Protein AF-A0A5N6VD67-F1 (afdb_monomer)

InterPro domains:
  IPR004331 SPX domain [PF03105] (7-249)
  IPR004331 SPX domain [PS51382] (1-248)

Nearest PDB structures (foldseek):
  8yet-assembly1_A  TM=7.202E-01  e=5.353E-06  Homo sapiens
  8x5f-assembly1_A  TM=6.957E-01  e=1.900E-05  Homo sapiens
  8yfu-assembly1_A  TM=7.061E-01  e=2.008E-05  Homo sapiens
  8tyu-assembly1_B  TM=8.424E-01  e=4.686E-03  Homo sapiens
  8tyv-assembly2_A  TM=9.021E-01  e=4.015E-02  Homo sapiens

pLDDT: mean 70.69, std 21.3, range [30.42, 96.0]

Radius of gyration: 39.47 Å; Cα contacts (8 Å, |Δi|>4): 109; chains: 1; bounding box: 95×88×113 Å

Solvent-accessible surface area (backbone atoms only — not comparable to full-atom values): 22150 Å² total; per-residue (Å²): 132,90,80,88,87,87,87,87,90,78,92,85,81,85,88,83,82,90,80,80,91,77,89,75,83,80,84,72,87,74,84,80,55,75,67,59,58,55,54,50,49,51,52,48,66,71,68,72,80,86,82,88,79,96,79,80,90,80,56,70,64,56,57,50,51,52,54,50,49,54,50,51,52,52,49,51,53,53,48,52,52,51,39,55,53,44,51,54,51,50,51,53,50,54,52,51,49,52,52,51,50,51,54,50,51,52,57,48,51,53,53,51,50,55,52,52,52,56,51,53,55,57,63,68,69,70,78,74,89,74,89,76,88,85,80,89,84,90,83,81,79,99,77,80,97,78,75,94,72,88,75,46,77,65,55,58,56,53,72,69,53,73,79,80,73,84,86,78,84,85,56,74,66,60,58,54,72,66,44,80,81,58,78,71,78,72,71,79,86,69,78,71,70,53,66,72,58,48,52,52,50,53,54,49,52,55,48,52,49,51,52,50,52,52,50,51,53,52,49,44,54,51,53,56,52,48,55,52,51,53,39,54,49,49,29,67,74,70,65,48,80,72,71,50,54,66,45,67,72,46,54,63,67,33,63,68,67,65,61,58,60,66,59,52,52,49,52,52,49,38,50,51,47,2,55,77,74,46,82,54,40,43,74,62,32,45,54,54,59,56,48,65,71,68,67,78,66,91,75,46,70,61,59,56,49,50,52,50,51,50,54,52,50,52,54,52,50,52,50,51,51,52,52,52,59,54,46,56,72,48,93,54,83,66,56,35,55,55,51,48,54,62,55,51,61,69,67,67,72,81,77,127

Mean predicted aligned error: 20.08 Å

Sequence (352 aa):
MARNGSTRTVPEIPPRSPSANTDKDFKRNTFSGSNSKRASQMLKRVFTYTEAQEKQEDQPSSDFQRRQDEFFAFLDNELAKIESFYQMKEEEATERLKVLKQQLHIMRDQRIQEVLSNKKGRTQNGHVNKQTGFGGLNGSRLKEAFVGHRIGKNSKALAELATPAANQGQDADIVNRRRDFTRRPDDAANHEVPYRSAKRKLKHALQEFYRGVELLKAYAYLNRTAFRKINKKYDKAVNSRPPLRYMSDKVNKAWFVQSEVTENLMAATEDLYARYFERGNRKIAISKLRKTLKKSGDYSPNTFRAGLLLMAGILFGIQALIYASQHFHHPDPMIPINTSYLLQVSSNDSAI

Organism: Aspergillus tamarii (NCBI:txid41984)

Secondary structure (DSSP, 8-state):
-------------PPPPP---------------THHHHHHHHHHHHH---SS----SSSHHHHHHHHHHHHHHHHHHHHHHHHHHHHHHHHHHHHHHHHHHHHHHHHHHHHHHHHHHHHHHHHHT---------------------------HHHHHHHTS----S-----HHHHHHT-TTS-----TT-----HHHHHHHHHHHHHHHHHHHHHHHHHHHHHHHHHHHHHHHHHHHH--SSTTHHIIIIITTSHHHH--HHHHHHHHHHHHHHHHHSTT-HHHHHHHHHHTTT------HHHHHHHHHHHHHHHHHHHHHHHHHHHTT-S-TTHHHHHHHHHHHHHSSS--

Foldseek 3Di:
DDDDDDDDDDDDDDDDDDDDDDDDDPPDDDPDDPVVVVVVVVVVVVPPDDDDDDDDDDPPVVVVVVVVVVVVVVVVVVLVVLQVVLVVLLVVLVVLLVVLVVLLVVLVVVVVVVVVVVVVVVVVPPDDDDDDDDDDDDDDDDPDPDDDDPPPPVNVVVVVDDDDDPDDDDDVVVVVVVPPVPPPPDPVVPPPDPSVNSVVVSLVSLLVSLVSLVVSVVSLVVVLVVLLVVQQVVCVVVVDPPGPPCCVPPVCPRCSNPDCSSVVSNVVSLQSQCVRPVVNPSVVSVVVSVVVVVPPDPPPVVVVVVVVVVVVVVVVVVVVVVVLVVQCPDPDPPRVVVSVVVVVVVVVVPPD

Structure (mmCIF, N/CA/C/O backbone):
data_AF-A0A5N6VD67-F1
#
_entry.id   AF-A0A5N6VD67-F1
#
loop_
_atom_site.group_PDB
_atom_site.id
_atom_site.type_symbol
_atom_site.label_atom_id
_atom_site.label_alt_id
_atom_site.label_comp_id
_atom_site.label_asym_id
_atom_site.label_entity_id
_atom_site.label_seq_id
_atom_site.pdbx_PDB_ins_code
_atom_site.Cartn_x
_atom_site.Cartn_y
_atom_site.Cartn_z
_atom_site.occupancy
_atom_site.B_iso_or_equiv
_atom_site.auth_seq_id
_atom_site.auth_comp_id
_atom_site.auth_asym_id
_atom_site.auth_atom_id
_atom_site.pdbx_PDB_model_num
ATOM 1 N N . MET A 1 1 ? 58.870 -28.168 56.889 1.00 36.62 1 MET A N 1
ATOM 2 C CA . MET A 1 1 ? 59.687 -28.515 55.705 1.00 36.62 1 MET A CA 1
ATOM 3 C C . MET A 1 1 ? 58.801 -28.466 54.467 1.00 36.62 1 MET A C 1
ATOM 5 O O . MET A 1 1 ? 57.689 -28.958 54.552 1.00 36.62 1 MET A O 1
ATOM 9 N N . ALA A 1 2 ? 59.294 -27.774 53.428 1.00 37.31 2 ALA A N 1
ATOM 10 C CA . ALA A 1 2 ? 59.099 -27.912 51.968 1.00 37.31 2 ALA A CA 1
ATOM 11 C C . ALA A 1 2 ? 57.921 -28.746 51.407 1.00 37.31 2 ALA A C 1
ATOM 13 O O . ALA A 1 2 ? 57.608 -29.794 51.941 1.00 37.31 2 ALA A O 1
ATOM 14 N N . ARG A 1 3 ? 57.363 -28.508 50.213 1.00 37.09 3 ARG A N 1
ATOM 15 C CA . ARG A 1 3 ? 57.263 -27.420 49.210 1.00 37.09 3 ARG A CA 1
ATOM 16 C C . ARG A 1 3 ? 56.572 -28.086 47.989 1.00 37.09 3 ARG A C 1
ATOM 18 O O . ARG A 1 3 ? 56.752 -29.283 47.795 1.00 37.09 3 ARG A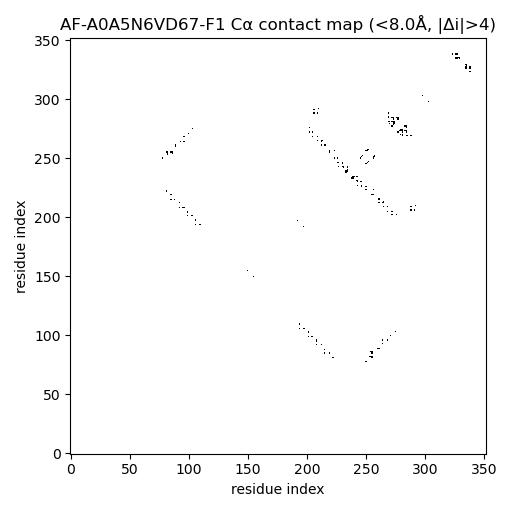 O 1
ATOM 25 N N . ASN A 1 4 ? 55.943 -27.273 47.131 1.00 41.06 4 ASN A N 1
ATOM 26 C CA . ASN A 1 4 ? 55.493 -27.544 45.744 1.00 41.06 4 ASN A CA 1
ATOM 27 C C . ASN A 1 4 ? 54.182 -28.352 45.599 1.00 41.06 4 ASN A C 1
ATOM 29 O O . ASN A 1 4 ? 54.040 -29.408 46.188 1.00 41.06 4 ASN A O 1
ATOM 33 N N . GLY A 1 5 ? 53.168 -27.969 44.819 1.00 36.75 5 GLY A N 1
ATOM 34 C CA . GLY A 1 5 ? 53.011 -26.919 43.811 1.00 36.75 5 GLY A CA 1
ATOM 35 C C . GLY A 1 5 ? 52.344 -27.524 42.569 1.00 36.75 5 GLY A C 1
ATOM 36 O O . GLY A 1 5 ? 52.950 -28.386 41.951 1.00 36.75 5 GLY A O 1
ATOM 37 N N . SER A 1 6 ? 51.133 -27.093 42.191 1.00 39.47 6 SER A N 1
ATOM 38 C CA . SER A 1 6 ? 50.749 -26.961 40.775 1.00 39.47 6 SER A CA 1
ATOM 39 C C . SER A 1 6 ? 49.440 -26.191 40.601 1.00 39.47 6 SER A C 1
ATOM 41 O O . SER A 1 6 ? 48.437 -26.426 41.269 1.00 39.47 6 SER A O 1
ATOM 43 N N . THR A 1 7 ? 49.509 -25.243 39.684 1.00 38.47 7 THR A N 1
ATOM 44 C CA . THR A 1 7 ? 48.550 -24.219 39.286 1.00 38.47 7 THR A CA 1
ATOM 45 C C . THR A 1 7 ? 47.572 -24.715 38.219 1.00 38.47 7 THR A C 1
ATOM 47 O O . THR A 1 7 ? 48.007 -25.304 37.231 1.00 38.47 7 THR A O 1
ATOM 50 N N . ARG A 1 8 ? 46.290 -24.332 38.301 1.00 35.78 8 ARG A N 1
ATOM 51 C CA . ARG A 1 8 ? 45.492 -24.046 37.096 1.00 35.78 8 ARG A CA 1
ATOM 52 C C . ARG A 1 8 ? 44.499 -22.913 37.346 1.00 35.78 8 ARG A C 1
ATOM 54 O O . ARG A 1 8 ? 43.659 -22.968 38.234 1.00 35.78 8 ARG A O 1
ATOM 61 N N . THR A 1 9 ? 44.679 -21.882 36.540 1.00 41.56 9 THR A N 1
ATOM 62 C CA . THR A 1 9 ? 44.029 -20.579 36.504 1.00 41.56 9 THR A CA 1
ATOM 63 C C . THR A 1 9 ? 42.670 -20.641 35.796 1.00 41.56 9 THR A C 1
ATOM 65 O O . THR A 1 9 ? 42.531 -21.276 34.750 1.00 41.56 9 THR A O 1
ATOM 68 N N . VAL A 1 10 ? 41.674 -19.947 36.351 1.00 53.53 10 VAL A N 1
ATOM 69 C CA . VAL A 1 10 ? 40.384 -19.620 35.718 1.00 53.53 10 VAL A CA 1
ATOM 70 C C . VAL A 1 10 ? 40.320 -18.089 35.627 1.00 53.53 10 VAL A C 1
ATOM 72 O O . VAL A 1 10 ? 40.638 -17.443 36.624 1.00 53.53 10 VAL A O 1
ATOM 75 N N . PRO A 1 11 ? 39.977 -17.475 34.478 1.00 44.97 11 PRO A N 1
ATOM 76 C CA . PRO A 1 11 ? 39.922 -16.021 34.375 1.00 44.97 11 PRO A CA 1
ATOM 77 C C . PRO A 1 11 ? 38.606 -15.461 34.935 1.00 44.97 11 PRO A C 1
ATOM 79 O O . PRO A 1 11 ? 37.513 -15.834 34.512 1.00 44.97 11 PRO A O 1
ATOM 82 N N . GLU A 1 12 ? 38.757 -14.534 35.875 1.00 34.31 12 GLU A N 1
ATOM 83 C CA . GLU A 1 12 ? 37.729 -13.730 36.532 1.00 34.31 12 GLU A CA 1
ATOM 84 C C . GLU A 1 12 ? 37.493 -12.436 35.725 1.00 34.31 12 GLU A C 1
ATOM 86 O O . GLU A 1 12 ? 38.440 -11.737 35.362 1.00 34.31 12 GLU A O 1
ATOM 91 N N . ILE A 1 13 ? 36.234 -12.126 35.396 1.00 51.16 13 ILE A N 1
ATOM 92 C CA . ILE A 1 13 ? 35.824 -10.891 34.702 1.00 51.16 13 ILE A CA 1
ATOM 93 C C . ILE A 1 13 ? 35.126 -9.986 35.735 1.00 51.16 13 ILE A C 1
ATOM 95 O O . ILE A 1 13 ? 34.202 -10.459 36.399 1.00 51.16 13 ILE A O 1
ATOM 99 N N . PRO A 1 14 ? 35.521 -8.705 35.885 1.00 54.47 14 PRO A N 1
ATOM 100 C CA . PRO A 1 14 ? 35.042 -7.848 36.970 1.00 54.47 14 PRO A CA 1
ATOM 101 C C . PRO A 1 14 ? 33.647 -7.237 36.715 1.00 54.47 14 PRO A C 1
ATOM 103 O O . PRO A 1 14 ? 33.256 -7.032 35.560 1.00 54.47 14 PRO A O 1
ATOM 106 N N . PRO A 1 15 ? 32.905 -6.873 37.783 1.00 40.66 15 PRO A N 1
ATOM 107 C CA . PRO A 1 15 ? 31.583 -6.265 37.689 1.00 40.66 15 PRO A CA 1
ATOM 108 C C . PRO A 1 15 ? 31.673 -4.752 37.434 1.00 40.66 15 PRO A C 1
ATOM 110 O O . PRO A 1 15 ? 32.452 -4.037 38.062 1.00 40.66 15 PRO A O 1
ATOM 113 N N . ARG A 1 16 ? 30.836 -4.244 36.522 1.00 35.91 16 ARG A N 1
ATOM 114 C CA . ARG A 1 16 ? 30.733 -2.815 36.191 1.00 35.91 16 ARG A CA 1
ATOM 115 C C . ARG A 1 16 ? 29.480 -2.218 36.839 1.00 35.91 16 ARG A C 1
ATOM 117 O O . ARG A 1 16 ? 28.368 -2.655 36.556 1.00 35.91 16 ARG A O 1
ATOM 124 N N . SER A 1 17 ? 29.682 -1.231 37.707 1.00 41.56 17 SER A N 1
ATOM 125 C CA . SER A 1 17 ? 28.668 -0.413 38.385 1.00 41.56 17 SER A CA 1
ATOM 126 C C . SER A 1 17 ? 28.136 0.728 37.476 1.00 41.56 17 SER A C 1
ATOM 128 O O . SER A 1 17 ? 28.671 0.939 36.381 1.00 41.56 17 SER A O 1
ATOM 130 N N . PRO A 1 18 ? 27.025 1.401 37.853 1.00 42.62 18 PRO A N 1
ATOM 131 C CA . PRO A 1 18 ? 26.013 1.912 36.925 1.00 42.62 18 PRO A CA 1
ATOM 132 C C . PRO A 1 18 ? 26.259 3.359 36.483 1.00 42.62 18 PRO A C 1
ATOM 134 O O . PRO A 1 18 ? 26.823 4.158 37.225 1.00 42.62 18 PRO A O 1
ATOM 137 N N . SER A 1 19 ? 25.773 3.726 35.292 1.00 30.42 19 SER A N 1
ATOM 138 C CA . SER A 1 19 ? 25.775 5.120 34.837 1.00 30.42 19 SER A CA 1
ATOM 139 C C . SER A 1 19 ? 24.499 5.495 34.077 1.00 30.42 19 SER A C 1
ATOM 141 O O . SER A 1 19 ? 24.200 4.945 33.020 1.00 30.42 19 SER A O 1
ATOM 143 N N . ALA A 1 20 ? 23.785 6.435 34.699 1.00 32.12 20 ALA A N 1
ATOM 144 C CA . ALA A 1 20 ? 23.057 7.578 34.149 1.00 32.12 20 ALA A CA 1
ATOM 145 C C . ALA A 1 20 ? 22.079 7.384 32.972 1.00 32.12 20 ALA A C 1
ATOM 147 O O . ALA A 1 20 ? 22.446 7.283 31.801 1.00 32.12 20 ALA A O 1
ATOM 148 N N . ASN A 1 21 ? 20.797 7.527 33.323 1.00 35.31 21 ASN A N 1
ATOM 149 C CA . ASN A 1 21 ? 19.695 7.927 32.453 1.00 35.31 21 ASN A CA 1
ATOM 150 C C . ASN A 1 21 ? 20.044 9.153 31.595 1.00 35.31 21 ASN A C 1
ATOM 152 O O . ASN A 1 21 ? 20.383 10.206 32.130 1.00 35.31 21 ASN A O 1
ATOM 156 N N . THR A 1 22 ? 19.820 9.050 30.284 1.00 35.19 22 THR A N 1
ATOM 157 C CA . THR A 1 22 ? 19.452 10.196 29.441 1.00 35.19 22 THR A CA 1
ATOM 158 C C . THR A 1 22 ? 18.383 9.749 28.443 1.00 35.19 22 THR A C 1
ATOM 160 O O . THR A 1 22 ? 18.674 9.205 27.378 1.00 35.19 22 THR A O 1
ATOM 163 N N . ASP A 1 23 ? 17.119 9.960 28.811 1.00 30.80 23 ASP A N 1
ATOM 164 C CA . ASP A 1 23 ? 15.994 9.925 27.880 1.00 30.80 23 ASP A CA 1
ATOM 165 C C . ASP A 1 23 ? 16.177 11.055 26.857 1.00 30.80 23 ASP A C 1
ATOM 167 O O . ASP A 1 23 ? 16.220 12.234 27.209 1.00 30.80 23 ASP A O 1
ATOM 171 N N . LYS A 1 24 ? 16.316 10.701 25.575 1.00 35.34 24 LYS A N 1
ATOM 172 C CA . LYS A 1 24 ? 16.231 11.654 24.463 1.00 35.34 24 LYS A CA 1
ATOM 173 C C . LYS A 1 24 ? 14.860 11.548 23.811 1.00 35.34 24 LYS A C 1
ATOM 175 O O . LYS A 1 24 ? 14.514 10.538 23.199 1.00 35.34 24 LYS A O 1
ATOM 180 N N . ASP A 1 25 ? 14.121 12.642 23.931 1.00 30.78 25 ASP A N 1
ATOM 181 C CA . ASP A 1 25 ? 12.808 12.898 23.358 1.00 30.78 25 ASP A CA 1
ATOM 182 C C . ASP A 1 25 ? 12.716 12.567 21.860 1.00 30.78 25 ASP A C 1
ATOM 184 O O . ASP A 1 25 ? 13.253 13.265 20.996 1.00 30.78 25 ASP A O 1
ATOM 188 N N . PHE A 1 26 ? 11.923 11.550 21.522 1.00 32.31 26 PHE A N 1
ATOM 189 C CA . PHE A 1 26 ? 11.376 11.396 20.176 1.00 32.31 26 PHE A CA 1
ATOM 190 C C . PHE A 1 26 ? 10.179 12.341 20.008 1.00 32.31 26 PHE A C 1
ATOM 192 O O . PHE A 1 26 ? 9.027 11.958 20.229 1.00 32.31 26 PHE A O 1
ATOM 199 N N . LYS A 1 27 ? 10.428 13.579 19.563 1.00 32.25 27 LYS A N 1
ATOM 200 C CA . LYS A 1 27 ? 9.369 14.462 19.045 1.00 32.25 27 LYS A CA 1
ATOM 201 C C . LYS A 1 27 ? 8.794 13.864 17.758 1.00 32.25 27 LYS A C 1
ATOM 203 O O . LYS A 1 27 ? 9.333 14.024 16.666 1.00 32.25 27 LYS A O 1
ATOM 208 N N . ARG A 1 28 ? 7.686 13.135 17.894 1.00 31.17 28 ARG A N 1
ATOM 209 C CA . ARG A 1 28 ? 6.880 12.630 16.780 1.00 31.17 28 ARG A CA 1
ATOM 210 C C . ARG A 1 28 ? 5.892 13.731 16.378 1.00 31.17 28 ARG A C 1
ATOM 212 O O . ARG A 1 28 ? 4.954 14.005 17.119 1.00 31.17 28 ARG A O 1
ATOM 219 N N . ASN A 1 29 ? 6.117 14.355 15.219 1.00 34.12 29 ASN A N 1
ATOM 220 C CA . ASN A 1 29 ? 5.198 15.326 14.617 1.00 34.12 29 ASN A CA 1
ATOM 221 C C . ASN A 1 29 ? 3.809 14.697 14.434 1.00 34.12 29 ASN A C 1
ATOM 223 O O . ASN A 1 29 ? 3.616 13.803 13.609 1.00 34.12 29 ASN A O 1
ATOM 227 N N . THR A 1 30 ? 2.841 15.167 15.214 1.00 39.56 30 THR A N 1
ATOM 228 C CA . THR A 1 30 ? 1.425 14.844 15.072 1.00 39.56 30 THR A CA 1
ATOM 229 C C . THR A 1 30 ? 0.784 15.853 14.124 1.00 39.56 30 THR A C 1
ATOM 231 O O . THR A 1 30 ? 0.568 17.012 14.468 1.00 39.56 30 THR A O 1
ATOM 234 N N . PHE A 1 31 ? 0.438 15.414 12.913 1.00 38.16 31 PHE A N 1
ATOM 235 C CA . PHE A 1 31 ? -0.538 16.135 12.100 1.00 38.16 31 PHE A CA 1
ATOM 236 C C . PHE A 1 31 ? -1.902 16.016 12.789 1.00 38.16 31 PHE A C 1
ATOM 238 O O . PHE A 1 31 ? -2.544 14.965 12.771 1.00 38.16 31 PHE A O 1
ATOM 245 N N . SER A 1 32 ? -2.317 17.091 13.458 1.00 39.12 32 SER A N 1
ATOM 246 C CA . SER A 1 32 ? -3.657 17.233 14.024 1.00 39.12 32 SER A CA 1
ATOM 247 C C . SER A 1 32 ? -4.658 17.409 12.884 1.00 39.12 32 SER A C 1
ATOM 249 O O . SER A 1 32 ? -4.841 18.500 12.349 1.00 39.12 32 SER A O 1
ATOM 251 N N . GLY A 1 33 ? -5.285 16.304 12.484 1.00 39.22 33 GLY A N 1
ATOM 252 C CA . GLY A 1 33 ? -6.439 16.326 11.597 1.00 39.22 33 GLY A CA 1
ATOM 253 C C . GLY A 1 33 ? -7.635 16.991 12.283 1.00 39.22 33 GLY A C 1
ATOM 254 O O . GLY A 1 33 ? -7.937 16.712 13.448 1.00 39.22 33 GLY A O 1
ATOM 255 N N . SER A 1 34 ? -8.326 17.844 11.526 1.00 48.78 34 SER A N 1
ATOM 256 C CA . SER A 1 34 ? -9.540 18.598 11.882 1.00 48.78 34 SER A CA 1
ATOM 257 C C . SER A 1 34 ? -10.598 17.788 12.667 1.00 48.78 34 SER A C 1
ATOM 259 O O . SER A 1 34 ? -11.254 18.322 13.562 1.00 48.78 34 SER A O 1
ATOM 261 N N . ASN A 1 35 ? -10.689 16.468 12.451 1.00 50.94 35 ASN A N 1
ATOM 262 C CA . ASN A 1 35 ? -11.622 15.586 13.168 1.00 50.94 35 ASN A CA 1
ATOM 263 C C . ASN A 1 35 ? -11.343 15.417 14.671 1.00 50.94 35 ASN A C 1
ATOM 265 O O . ASN A 1 35 ? -12.279 15.170 15.431 1.00 50.94 35 ASN A O 1
ATOM 269 N N . SER A 1 36 ? -10.102 15.594 15.142 1.00 53.47 36 SER A N 1
ATOM 270 C CA . SER A 1 36 ? -9.821 15.497 16.585 1.00 53.47 36 SER A CA 1
ATOM 271 C C . SER A 1 36 ? -10.405 16.673 17.374 1.00 53.47 36 SER A C 1
ATOM 273 O O . SER A 1 36 ? -10.739 16.517 18.550 1.00 53.47 36 SER A O 1
ATOM 275 N N . LYS A 1 37 ? -10.596 17.835 16.726 1.00 49.78 37 LYS A N 1
ATOM 276 C CA . LYS A 1 37 ? -11.196 19.029 17.340 1.00 49.78 37 LYS A CA 1
ATOM 277 C C . LYS A 1 37 ? -12.699 18.855 17.570 1.00 49.78 37 LYS A C 1
ATOM 279 O O . LYS A 1 37 ? -13.187 19.230 18.628 1.00 49.78 37 LYS A O 1
ATOM 284 N N . ARG A 1 38 ? -13.419 18.208 16.645 1.00 54.06 38 ARG A N 1
ATOM 285 C CA . ARG A 1 38 ? -14.850 17.891 16.822 1.00 54.06 38 ARG A CA 1
ATOM 286 C C . ARG A 1 38 ? -15.079 16.825 17.894 1.00 54.06 38 ARG A C 1
ATOM 288 O O . ARG A 1 38 ? -15.912 17.025 18.771 1.00 54.06 38 ARG A O 1
ATOM 295 N N . ALA A 1 39 ? -14.279 15.756 17.902 1.00 53.94 39 ALA A N 1
ATOM 296 C CA . ALA A 1 39 ? -14.359 14.730 18.944 1.00 53.94 39 ALA A CA 1
ATOM 297 C C . ALA A 1 39 ? -14.010 15.288 20.339 1.00 53.94 39 ALA A C 1
ATOM 299 O O . ALA A 1 39 ? -14.667 14.961 21.321 1.00 53.94 39 ALA A O 1
ATOM 300 N N . SER A 1 40 ? -13.017 16.179 20.442 1.00 56.59 40 SER A N 1
ATOM 301 C CA . SER A 1 40 ? -12.671 16.842 21.711 1.00 56.59 40 SER A CA 1
ATOM 302 C C . SER A 1 40 ? -13.679 17.911 22.143 1.00 56.59 40 SER A C 1
ATOM 304 O O . SER A 1 40 ? -13.833 18.115 23.343 1.00 56.59 40 SER A O 1
ATOM 306 N N . GLN A 1 41 ? -14.407 18.543 21.216 1.00 61.81 41 GLN A N 1
ATOM 307 C CA . GLN A 1 41 ? -15.550 19.411 21.528 1.00 61.81 41 GLN A CA 1
ATOM 308 C C . GLN A 1 41 ? -16.767 18.613 22.010 1.00 61.81 41 GLN A C 1
ATOM 310 O O . GLN A 1 41 ? -17.394 19.033 22.978 1.00 61.81 41 GLN A O 1
ATOM 315 N N . MET A 1 42 ? -17.066 17.452 21.411 1.00 58.22 42 MET A N 1
ATOM 316 C CA . MET A 1 42 ? -18.090 16.540 21.938 1.00 58.22 42 MET A CA 1
ATOM 317 C C . MET A 1 42 ? -17.707 16.044 23.331 1.00 58.22 42 MET A C 1
ATOM 319 O O . MET A 1 42 ? -18.497 16.170 24.255 1.00 58.22 42 MET A O 1
ATOM 323 N N . LEU A 1 43 ? -16.470 15.574 23.518 1.00 57.75 43 LEU A N 1
ATOM 324 C CA . LEU A 1 43 ? -16.001 15.124 24.830 1.00 57.75 43 LEU A CA 1
ATOM 325 C C . LEU A 1 43 ? -16.005 16.270 25.857 1.00 57.75 43 LEU A C 1
ATOM 327 O O . LEU A 1 43 ? -16.435 16.059 26.980 1.00 57.75 43 LEU A O 1
ATOM 331 N N . LYS A 1 44 ? -15.620 17.502 25.489 1.00 57.75 44 LYS A N 1
ATOM 332 C CA . LYS A 1 44 ? -15.761 18.666 26.386 1.00 57.75 44 LYS A CA 1
ATOM 333 C C . LYS A 1 44 ? -17.217 18.919 26.775 1.00 57.75 44 LYS A C 1
ATOM 335 O O . LYS A 1 44 ? -17.477 19.107 27.952 1.00 57.75 44 LYS A O 1
ATOM 340 N N . ARG A 1 45 ? -18.150 18.862 25.819 1.00 62.41 45 ARG A N 1
ATOM 341 C CA . ARG A 1 45 ? -19.593 19.024 26.075 1.00 62.41 45 ARG A CA 1
ATOM 342 C C . ARG A 1 45 ? -20.187 17.892 26.920 1.00 62.41 45 ARG A C 1
ATOM 344 O O . ARG A 1 45 ? -21.170 18.118 27.612 1.00 62.41 45 ARG A O 1
ATOM 351 N N . VAL A 1 46 ? -19.590 16.701 26.886 1.00 59.78 46 VAL A N 1
ATOM 352 C CA . VAL A 1 46 ? -19.996 15.548 27.706 1.00 59.78 46 VAL A CA 1
ATOM 353 C C . VAL A 1 46 ? -19.495 15.663 29.153 1.00 59.78 46 VAL A C 1
ATOM 355 O O . VAL A 1 46 ? -20.164 15.156 30.045 1.00 59.78 46 VAL A O 1
ATOM 358 N N . PHE A 1 47 ? -18.370 16.346 29.405 1.00 53.78 47 PHE A N 1
ATOM 359 C CA . PHE A 1 47 ? -17.729 16.396 30.731 1.00 53.78 47 PHE A CA 1
ATOM 360 C C . PHE A 1 47 ? -17.845 17.732 31.484 1.00 53.78 47 PHE A C 1
ATOM 362 O O . PHE A 1 47 ? -17.484 17.783 32.655 1.00 53.78 47 PHE A O 1
ATOM 369 N N . THR A 1 48 ? -18.344 18.813 30.876 1.00 48.66 48 THR A N 1
ATOM 370 C CA . THR A 1 48 ? -18.631 20.068 31.597 1.00 48.66 48 THR A CA 1
ATOM 371 C C . THR A 1 48 ? -20.063 20.079 32.129 1.00 48.66 48 THR A C 1
ATOM 373 O O . THR A 1 48 ? -20.928 20.705 31.522 1.00 48.66 48 THR A O 1
ATOM 376 N N . TYR A 1 49 ? -20.318 19.377 33.236 1.00 47.66 49 TYR A N 1
ATOM 377 C CA . TYR A 1 49 ? -21.425 19.697 34.148 1.00 47.66 49 TYR A CA 1
ATOM 378 C C . TYR A 1 49 ? -21.187 19.047 35.516 1.00 47.66 49 TYR A C 1
ATOM 380 O O . TYR A 1 49 ? -21.637 17.939 35.784 1.00 47.66 49 TYR A O 1
ATOM 388 N N . THR A 1 50 ? -20.451 19.736 36.380 1.00 50.00 50 THR A N 1
ATOM 389 C CA . THR A 1 50 ? -20.461 19.490 37.825 1.00 50.00 50 THR A CA 1
ATOM 390 C C . THR A 1 50 ? -20.261 20.834 38.500 1.00 50.00 50 THR A C 1
ATOM 392 O O . THR A 1 50 ? -19.126 21.256 38.674 1.00 50.00 50 THR A O 1
ATOM 395 N N . GLU A 1 51 ? -21.358 21.540 38.757 1.00 47.12 51 GLU A N 1
ATOM 396 C CA . GLU A 1 51 ? -21.610 22.292 39.993 1.00 47.12 51 GLU A CA 1
ATOM 397 C C . GLU A 1 51 ? -22.938 23.050 39.854 1.00 47.12 51 GLU A C 1
ATOM 399 O O . GLU A 1 51 ? -23.199 23.680 38.833 1.00 47.12 51 GLU A O 1
ATOM 404 N N . ALA A 1 52 ? -23.755 22.955 40.906 1.00 46.75 52 ALA A N 1
ATOM 405 C CA . ALA A 1 52 ? -25.06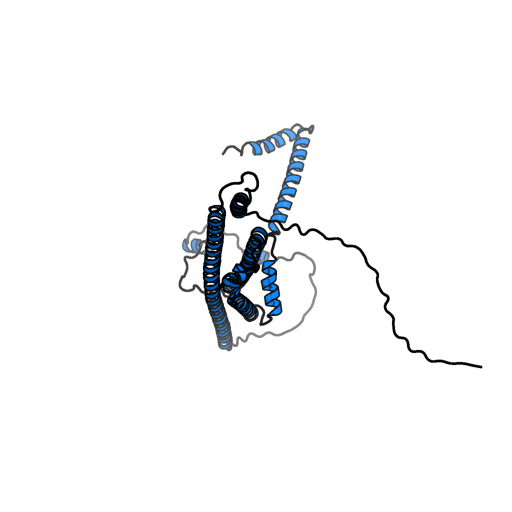7 23.573 41.108 1.00 46.75 52 ALA A CA 1
ATOM 406 C C . ALA A 1 52 ? -26.266 22.929 40.376 1.00 46.75 52 ALA A C 1
ATOM 408 O O . ALA A 1 52 ? -26.666 23.354 39.297 1.00 46.75 52 ALA A O 1
ATOM 409 N N . GLN A 1 53 ? -26.909 21.950 41.024 1.00 35.91 53 GLN A N 1
ATOM 410 C CA . GLN A 1 53 ? -28.191 22.143 41.733 1.00 35.91 53 GLN A CA 1
ATOM 411 C C . GLN A 1 53 ? -28.801 20.784 42.117 1.00 35.91 53 GLN A C 1
ATOM 413 O O . GLN A 1 53 ? -29.086 19.944 41.269 1.00 35.91 53 GLN A O 1
ATOM 418 N N . GLU A 1 54 ? -29.012 20.586 43.418 1.00 54.19 54 GLU A N 1
ATOM 419 C CA . GLU A 1 54 ? -29.904 19.559 43.955 1.00 54.19 54 GLU A CA 1
ATOM 420 C C . GLU A 1 54 ? -31.349 19.865 43.526 1.00 54.19 54 GLU A C 1
ATOM 422 O O . GLU A 1 54 ? -31.882 20.906 43.917 1.00 54.19 54 GLU A O 1
ATOM 427 N N . LYS A 1 55 ? -31.973 18.975 42.733 1.00 42.91 55 LYS A N 1
ATOM 428 C CA . LYS A 1 55 ? -33.379 18.514 42.854 1.00 42.91 55 LYS A CA 1
ATOM 429 C C . LYS A 1 55 ? -33.830 17.637 41.665 1.00 42.91 55 LYS A C 1
ATOM 431 O O . LYS A 1 55 ? -33.606 17.989 40.515 1.00 42.91 55 LYS A O 1
ATOM 436 N N . GLN A 1 56 ? -34.588 16.586 42.017 1.00 37.62 56 GLN A N 1
ATOM 437 C CA . GLN A 1 56 ? -35.418 15.653 41.221 1.00 37.62 56 GLN A CA 1
ATOM 438 C C . GLN A 1 56 ? -34.717 14.459 40.534 1.00 37.62 56 GLN A C 1
ATOM 440 O O . GLN A 1 56 ? -33.907 14.601 39.625 1.00 37.62 56 GLN A O 1
ATOM 445 N N . GLU A 1 57 ? -35.082 13.257 40.997 1.00 46.12 57 GLU A N 1
ATOM 446 C CA . GLU A 1 57 ? -34.276 12.026 40.964 1.00 46.12 57 GLU A CA 1
ATOM 447 C C . GLU A 1 57 ? -34.515 11.062 39.778 1.00 46.12 57 GLU A C 1
ATOM 449 O O . GLU A 1 57 ? -33.819 10.058 39.703 1.00 46.12 57 GLU A O 1
ATOM 454 N N . ASP A 1 58 ? -35.371 11.358 38.788 1.00 49.78 58 ASP A N 1
ATOM 455 C CA . ASP A 1 58 ? -35.679 10.386 37.704 1.00 49.78 58 ASP A CA 1
ATOM 456 C C . ASP A 1 58 ? -35.112 10.710 36.302 1.00 49.78 58 ASP A C 1
ATOM 458 O O . ASP A 1 58 ? -35.147 9.870 35.404 1.00 49.78 58 ASP A O 1
ATOM 462 N N . GLN A 1 59 ? -34.548 11.899 36.073 1.00 51.69 59 GLN A N 1
ATOM 463 C CA . GLN A 1 59 ? -34.041 12.320 34.750 1.00 51.69 59 GLN A CA 1
ATOM 464 C C . GLN A 1 59 ? -32.547 12.043 34.436 1.00 51.69 59 GLN A C 1
ATOM 466 O O . GLN A 1 59 ? -32.243 11.732 33.279 1.00 51.69 59 GLN A O 1
ATOM 471 N N . PRO A 1 60 ? -31.581 12.101 35.382 1.00 57.31 60 PRO A N 1
ATOM 472 C CA . PRO A 1 60 ? -30.155 12.106 35.026 1.00 57.31 60 PRO A CA 1
ATOM 473 C C . PRO A 1 60 ? -29.626 10.757 34.505 1.00 57.31 60 PRO A C 1
ATOM 475 O O . PRO A 1 60 ? -28.633 10.724 33.774 1.00 57.31 60 PRO A O 1
ATOM 478 N N . SER A 1 61 ? -30.284 9.642 34.837 1.00 62.84 61 SER A N 1
ATOM 479 C CA . SER A 1 61 ? -29.914 8.305 34.352 1.00 62.84 61 SER A CA 1
ATOM 480 C C . SER A 1 61 ? -30.285 8.097 32.879 1.00 62.84 61 SER A C 1
ATOM 482 O O . SER A 1 61 ? -29.512 7.493 32.131 1.00 62.84 61 SER A O 1
ATOM 484 N N . SER A 1 62 ? -31.424 8.644 32.439 1.00 78.50 62 SER A N 1
ATOM 485 C CA . SER A 1 62 ? -31.909 8.487 31.063 1.00 78.50 62 SER A CA 1
ATOM 486 C C . SER A 1 62 ? -31.039 9.256 30.063 1.00 78.50 62 SER A C 1
ATOM 488 O O . SER A 1 62 ? -30.650 8.713 29.028 1.00 78.50 62 SER A O 1
ATOM 490 N N . ASP A 1 63 ? -30.630 10.478 30.416 1.00 81.88 63 ASP A N 1
ATOM 491 C CA . ASP A 1 63 ? -29.740 11.301 29.594 1.00 81.88 63 ASP A CA 1
ATOM 492 C C . ASP A 1 63 ? -28.336 10.699 29.492 1.00 81.88 63 ASP A C 1
ATOM 494 O O . ASP A 1 63 ? -27.702 10.746 28.431 1.00 81.88 63 ASP A O 1
ATOM 498 N N . PHE A 1 64 ? -27.842 10.105 30.582 1.00 81.44 64 PHE A N 1
ATOM 499 C CA . PHE A 1 64 ? -26.578 9.379 30.581 1.00 81.44 64 PHE A CA 1
ATOM 500 C C . PHE A 1 64 ? -26.633 8.159 29.652 1.00 81.44 64 PHE A C 1
ATOM 502 O O . PHE A 1 64 ? -25.743 7.990 28.814 1.00 81.44 64 PHE A O 1
ATOM 509 N N . GLN A 1 65 ? -27.702 7.360 29.739 1.00 85.56 65 GLN A N 1
ATOM 510 C CA . GLN A 1 65 ? -27.903 6.196 28.877 1.00 85.56 65 GLN A CA 1
ATOM 511 C C . GLN A 1 65 ? -28.027 6.600 27.402 1.00 85.56 65 GLN A C 1
ATOM 513 O O . GLN A 1 65 ? -27.367 6.009 26.548 1.00 85.56 65 GLN A O 1
ATOM 518 N N . ARG A 1 66 ? -28.768 7.672 27.093 1.00 88.56 66 ARG A N 1
ATOM 519 C CA . ARG A 1 66 ? -28.890 8.180 25.718 1.00 88.56 66 ARG A CA 1
ATOM 520 C C . ARG A 1 66 ? -27.536 8.588 25.138 1.00 88.56 66 ARG A C 1
ATOM 522 O O . ARG A 1 66 ? -27.197 8.206 24.022 1.00 88.56 66 ARG A O 1
ATOM 529 N N . ARG A 1 67 ? -26.723 9.325 25.904 1.00 86.25 67 ARG A N 1
ATOM 530 C CA . ARG A 1 67 ? -25.366 9.729 25.484 1.00 86.25 67 ARG A CA 1
ATOM 531 C C . ARG A 1 67 ? -24.430 8.533 25.317 1.00 86.25 67 ARG A C 1
ATOM 533 O O . ARG A 1 67 ? -23.550 8.554 24.456 1.00 86.25 67 ARG A O 1
ATOM 540 N N . GLN A 1 68 ? -24.597 7.503 26.143 1.00 87.81 68 GLN A N 1
ATOM 541 C CA . GLN A 1 68 ? -23.865 6.250 26.015 1.00 87.81 68 GLN A CA 1
ATOM 542 C C . GLN A 1 68 ? -24.225 5.532 24.708 1.00 87.81 68 GLN A C 1
ATOM 544 O O . GLN A 1 68 ? -23.321 5.115 23.980 1.00 87.81 68 GLN A O 1
ATOM 549 N N . ASP A 1 69 ? -25.511 5.442 24.381 1.00 89.94 69 ASP A N 1
ATOM 550 C CA . ASP A 1 69 ? -25.985 4.809 23.150 1.00 89.94 69 ASP A CA 1
ATOM 551 C C . ASP A 1 69 ? -25.526 5.592 21.907 1.00 89.94 69 ASP A C 1
ATOM 553 O O . ASP A 1 69 ? -25.025 4.996 20.955 1.00 89.94 69 ASP A O 1
ATOM 557 N N . GLU A 1 70 ? -25.572 6.930 21.944 1.00 92.50 70 GLU A N 1
ATOM 558 C CA . GLU A 1 70 ? -25.026 7.803 20.891 1.00 92.50 70 GLU A CA 1
ATOM 559 C C . GLU A 1 70 ? -23.520 7.560 20.662 1.00 92.50 70 GLU A C 1
ATOM 561 O O . GLU A 1 70 ? -23.052 7.499 19.520 1.00 92.50 70 GLU A O 1
ATOM 566 N N . PHE A 1 71 ? -22.743 7.388 21.738 1.00 91.00 71 PHE A N 1
ATOM 567 C CA . PHE A 1 71 ? -21.310 7.105 21.648 1.00 91.00 71 PHE A CA 1
ATOM 568 C C . PHE A 1 71 ? -21.025 5.736 21.020 1.00 91.00 71 PHE A C 1
ATOM 570 O O . PHE A 1 71 ? -20.146 5.629 20.160 1.00 91.00 71 PHE A O 1
ATOM 577 N N . PHE A 1 72 ? -21.759 4.693 21.413 1.00 91.56 72 PHE A N 1
ATOM 578 C CA . PHE A 1 72 ? -21.580 3.363 20.831 1.00 91.56 72 PHE A CA 1
ATOM 579 C C . PHE A 1 72 ? -22.076 3.289 19.386 1.00 91.56 72 PHE A C 1
ATOM 581 O O . PHE A 1 72 ? -21.388 2.696 18.558 1.00 91.56 72 PHE A O 1
ATOM 588 N N . ALA A 1 73 ? -23.168 3.977 19.043 1.00 94.38 73 ALA A N 1
ATOM 589 C CA . ALA A 1 73 ? -23.613 4.116 17.659 1.00 94.38 73 ALA A CA 1
ATOM 590 C C . ALA A 1 73 ? -22.550 4.809 16.788 1.00 94.38 73 ALA A C 1
ATOM 592 O O . ALA A 1 73 ? -22.287 4.395 15.658 1.00 94.38 73 ALA A O 1
ATOM 593 N N . PHE A 1 74 ? -21.877 5.837 17.317 1.00 94.50 74 PHE A N 1
ATOM 594 C CA . PHE A 1 74 ? -20.739 6.456 16.639 1.00 94.50 74 PHE A CA 1
ATOM 595 C C . PHE A 1 74 ? -19.575 5.473 16.435 1.00 94.50 74 PHE A C 1
ATOM 597 O O . PHE A 1 74 ? -19.017 5.411 15.338 1.00 94.50 74 PHE A O 1
ATOM 604 N N . LEU A 1 75 ? -19.215 4.689 17.459 1.00 94.12 75 LEU A N 1
ATOM 605 C CA . LEU A 1 75 ? -18.156 3.683 17.336 1.00 94.12 75 LEU A CA 1
ATOM 606 C C . LEU A 1 75 ? -18.498 2.604 16.307 1.00 94.12 75 LEU A C 1
ATOM 608 O O . LEU A 1 75 ? -17.622 2.237 15.527 1.00 94.12 75 LEU A O 1
ATOM 612 N N . ASP A 1 76 ? -19.747 2.142 16.273 1.00 94.88 76 ASP A N 1
ATOM 613 C CA . ASP A 1 76 ? -20.216 1.145 15.308 1.00 94.88 76 ASP A CA 1
ATOM 614 C C . ASP A 1 76 ? -20.158 1.681 13.871 1.00 94.88 76 ASP A C 1
ATOM 616 O O . ASP A 1 76 ? -19.687 0.982 12.973 1.00 94.88 76 ASP A O 1
ATOM 620 N N . ASN A 1 77 ? -20.524 2.948 13.653 1.00 95.75 77 ASN A N 1
ATOM 621 C CA . ASN A 1 77 ? -20.393 3.599 12.347 1.00 95.75 77 ASN A CA 1
ATOM 622 C C . ASN A 1 77 ? -18.927 3.721 11.897 1.00 95.75 77 ASN A C 1
ATOM 624 O O . ASN A 1 77 ? -18.601 3.443 10.741 1.00 95.75 77 ASN A O 1
ATOM 628 N N . GLU A 1 78 ? -18.022 4.117 12.797 1.00 95.44 78 GLU A N 1
ATOM 629 C CA . GLU A 1 78 ? -16.589 4.180 12.481 1.00 95.44 78 GLU A CA 1
ATOM 630 C C . GLU A 1 78 ? -15.996 2.783 12.248 1.00 95.44 78 GLU A C 1
ATOM 632 O O . GLU A 1 78 ? -15.155 2.611 11.364 1.00 95.44 78 GLU A O 1
ATOM 637 N N . LEU A 1 79 ? -16.455 1.771 12.989 1.00 95.12 79 LEU A N 1
ATOM 638 C CA . LEU A 1 79 ? -16.044 0.384 12.795 1.00 95.12 79 LEU A CA 1
ATOM 639 C C . LEU A 1 79 ? -16.466 -0.126 11.412 1.00 95.12 79 LEU A C 1
ATOM 641 O O . LEU A 1 79 ? -15.610 -0.604 10.668 1.00 95.12 79 LEU A O 1
ATOM 645 N N . ALA A 1 80 ? -17.735 0.050 11.034 1.00 95.56 80 ALA A N 1
ATOM 646 C CA . ALA A 1 80 ? -18.263 -0.360 9.731 1.00 95.56 80 ALA A CA 1
ATOM 647 C C . ALA A 1 80 ? -17.553 0.349 8.565 1.00 95.56 80 ALA A C 1
ATOM 649 O O . ALA A 1 80 ? -17.254 -0.245 7.525 1.00 95.56 80 ALA A O 1
ATOM 650 N N . LYS A 1 81 ? -17.214 1.629 8.741 1.00 95.81 81 LYS A N 1
ATOM 651 C CA . LYS A 1 81 ? -16.439 2.396 7.762 1.00 95.81 81 LYS A CA 1
ATOM 652 C C . LYS A 1 81 ? -15.019 1.857 7.588 1.00 95.81 81 LYS A C 1
ATOM 654 O O . LYS A 1 81 ? -14.528 1.764 6.464 1.00 95.81 81 LYS A O 1
ATOM 659 N N . ILE A 1 82 ? -14.341 1.531 8.687 1.00 95.38 82 ILE A N 1
ATOM 660 C CA . ILE A 1 82 ? -12.986 0.967 8.644 1.00 95.38 82 ILE A CA 1
ATOM 661 C C . ILE A 1 82 ? -13.015 -0.434 8.031 1.00 95.38 82 ILE A C 1
ATOM 663 O O . ILE A 1 82 ? -12.147 -0.760 7.225 1.00 95.38 82 ILE A O 1
ATOM 667 N N . GLU A 1 83 ? -14.018 -1.238 8.375 1.00 94.06 83 GLU A N 1
ATOM 668 C CA . GLU A 1 83 ? -14.195 -2.593 7.858 1.00 94.06 83 GLU A CA 1
ATOM 669 C C . GLU A 1 83 ? -14.454 -2.605 6.348 1.00 94.06 83 GLU A C 1
ATOM 671 O O . GLU A 1 83 ? -13.700 -3.244 5.617 1.00 94.06 83 GLU A O 1
ATOM 676 N N . SER A 1 84 ? -15.424 -1.822 5.866 1.00 95.38 84 SER A N 1
ATOM 677 C CA . SER A 1 84 ? -15.721 -1.700 4.430 1.00 95.38 84 SER A CA 1
ATOM 678 C C . SER A 1 84 ? -14.529 -1.177 3.624 1.00 95.38 84 SER A C 1
ATOM 680 O O . SER A 1 84 ? -14.193 -1.728 2.575 1.00 95.38 84 SER A O 1
ATOM 682 N N . PHE A 1 85 ? -13.830 -0.151 4.124 1.00 95.75 85 PHE A N 1
ATOM 683 C CA . PHE A 1 85 ? -12.619 0.348 3.473 1.00 95.75 85 PHE A CA 1
ATOM 684 C C . PHE A 1 85 ? -11.518 -0.716 3.421 1.00 95.75 85 PHE A C 1
ATOM 686 O O . PHE A 1 85 ? -10.858 -0.863 2.392 1.00 95.75 85 PHE A O 1
ATOM 693 N N . TYR A 1 86 ? -11.299 -1.444 4.519 1.00 95.44 86 TYR A N 1
ATOM 694 C CA . TYR A 1 86 ? -10.249 -2.452 4.587 1.00 95.44 86 TYR A CA 1
ATOM 695 C C . TYR A 1 86 ? -10.541 -3.636 3.663 1.00 95.44 86 TYR A C 1
ATOM 697 O O . TYR A 1 86 ? -9.658 -3.998 2.893 1.00 95.44 86 TYR A O 1
ATOM 705 N N . GLN A 1 87 ? -11.769 -4.166 3.672 1.00 94.38 87 GLN A N 1
ATOM 706 C CA . GLN A 1 87 ? -12.198 -5.247 2.775 1.00 94.38 87 GLN A CA 1
ATOM 707 C C . GLN A 1 87 ? -12.029 -4.855 1.306 1.00 94.38 87 GLN A C 1
ATOM 709 O O . GLN A 1 87 ? -11.341 -5.544 0.557 1.00 94.38 87 GLN A O 1
ATOM 714 N N . MET A 1 88 ? -12.536 -3.681 0.917 1.00 95.56 88 MET A N 1
ATOM 715 C CA . MET A 1 88 ? -12.375 -3.167 -0.444 1.00 95.56 88 MET A CA 1
ATOM 716 C C . MET A 1 88 ? -10.893 -3.053 -0.841 1.00 95.56 88 MET A C 1
ATOM 718 O O . MET A 1 88 ? -10.509 -3.409 -1.954 1.00 95.56 88 MET A O 1
ATOM 722 N N . LYS A 1 89 ? -10.028 -2.554 0.056 1.00 95.19 89 LYS A N 1
ATOM 723 C CA . LYS A 1 89 ? -8.587 -2.423 -0.222 1.00 95.19 89 LYS A CA 1
ATOM 724 C C . LYS A 1 89 ? -7.852 -3.751 -0.263 1.00 95.19 89 LYS A C 1
ATOM 726 O O . LYS A 1 89 ? -6.883 -3.879 -1.010 1.00 95.19 89 LYS A O 1
ATOM 731 N N . GLU A 1 90 ? -8.288 -4.711 0.529 1.00 94.38 90 GLU A N 1
ATOM 732 C CA . GLU A 1 90 ? -7.767 -6.066 0.530 1.00 94.38 90 GLU A CA 1
ATOM 733 C C . GLU A 1 90 ? -8.092 -6.762 -0.794 1.00 94.38 90 GLU A C 1
ATOM 735 O O . GLU A 1 90 ? -7.171 -7.223 -1.470 1.00 94.38 90 GLU A O 1
ATOM 740 N N . GLU A 1 91 ? -9.355 -6.731 -1.225 1.00 95.25 91 GLU A N 1
ATOM 741 C CA . GLU A 1 91 ? -9.808 -7.269 -2.513 1.00 95.25 91 GLU A CA 1
ATOM 742 C C . GLU A 1 91 ? -9.061 -6.625 -3.685 1.00 95.25 91 GLU A C 1
ATOM 744 O O . GLU A 1 91 ? -8.413 -7.333 -4.463 1.00 95.25 91 GLU A O 1
ATOM 749 N N . GLU A 1 92 ? -9.019 -5.290 -3.741 1.00 95.62 92 GLU A N 1
ATOM 750 C CA . GLU A 1 92 ? -8.283 -4.529 -4.759 1.00 95.62 92 GLU A CA 1
ATOM 751 C C . GLU A 1 92 ? -6.795 -4.931 -4.798 1.00 95.62 92 GLU A C 1
ATOM 753 O O . GLU A 1 92 ? -6.179 -5.031 -5.864 1.00 95.62 92 GLU A O 1
ATOM 758 N N . ALA A 1 93 ? -6.183 -5.184 -3.636 1.00 95.06 93 ALA A N 1
ATOM 759 C CA . ALA A 1 93 ? -4.800 -5.637 -3.566 1.00 95.06 93 ALA A CA 1
ATOM 760 C C . ALA A 1 93 ? -4.639 -7.087 -4.060 1.00 95.06 93 ALA A C 1
ATOM 762 O O . ALA A 1 93 ? -3.656 -7.392 -4.745 1.00 95.06 93 ALA A O 1
ATOM 763 N N . THR A 1 94 ? -5.593 -7.979 -3.775 1.00 95.62 94 THR A N 1
ATOM 764 C CA . THR A 1 94 ? -5.558 -9.351 -4.304 1.00 95.62 94 THR A CA 1
ATOM 765 C C . THR A 1 94 ? -5.666 -9.376 -5.828 1.00 95.62 94 THR A C 1
ATOM 767 O O . THR A 1 94 ? -4.897 -10.083 -6.485 1.00 95.62 94 THR A O 1
ATOM 770 N N . GLU A 1 95 ? -6.555 -8.569 -6.405 1.00 96.00 95 GLU A N 1
ATOM 771 C CA . GLU A 1 95 ? -6.740 -8.455 -7.852 1.00 96.00 95 GLU A CA 1
ATOM 772 C C . GLU A 1 95 ? -5.504 -7.876 -8.530 1.00 96.00 95 GLU A C 1
ATOM 774 O O . GLU A 1 95 ? -4.987 -8.453 -9.491 1.00 96.00 95 GLU A O 1
ATOM 779 N N . ARG A 1 96 ? -4.943 -6.798 -7.972 1.00 95.25 96 ARG A N 1
ATOM 780 C CA . ARG A 1 96 ? -3.682 -6.224 -8.457 1.00 95.25 96 ARG A CA 1
ATOM 781 C C . ARG A 1 96 ? -2.553 -7.244 -8.472 1.00 95.25 96 ARG A C 1
ATOM 783 O O . ARG A 1 96 ? -1.799 -7.295 -9.445 1.00 95.25 96 ARG A O 1
ATOM 790 N N . LEU A 1 97 ? -2.434 -8.085 -7.441 1.00 95.06 97 LEU A N 1
ATOM 791 C CA . LEU A 1 97 ? -1.407 -9.125 -7.436 1.00 95.06 97 LEU A CA 1
ATOM 792 C C . LEU A 1 97 ? -1.653 -10.180 -8.522 1.00 95.06 97 LEU A C 1
ATOM 794 O O . LEU A 1 97 ? -0.686 -10.645 -9.126 1.00 95.06 97 LEU A O 1
ATOM 798 N N . LYS A 1 98 ? -2.910 -10.558 -8.794 1.00 95.62 98 LYS A N 1
ATOM 799 C CA . LYS A 1 98 ? -3.246 -11.483 -9.894 1.00 95.62 98 LYS A CA 1
ATOM 800 C C . LYS A 1 98 ? -2.794 -10.912 -11.240 1.00 95.62 98 LYS A C 1
ATOM 802 O O . LYS A 1 98 ? -2.101 -11.603 -11.985 1.00 95.62 98 LYS A O 1
ATOM 807 N N . VAL A 1 99 ? -3.085 -9.636 -11.501 1.00 95.88 99 VAL A N 1
ATOM 808 C CA . VAL A 1 99 ? -2.652 -8.946 -12.727 1.00 95.88 99 VAL A CA 1
ATOM 809 C C . VAL A 1 99 ? -1.125 -8.893 -12.821 1.00 95.88 99 VAL A C 1
ATOM 811 O O . VAL A 1 99 ? -0.558 -9.267 -13.846 1.00 95.88 99 VAL A O 1
ATOM 814 N N . LEU A 1 100 ? -0.430 -8.508 -11.745 1.00 94.38 100 LEU A N 1
ATOM 815 C CA . LEU A 1 100 ? 1.038 -8.464 -11.725 1.00 94.38 100 LEU A CA 1
ATOM 816 C C . LEU A 1 100 ? 1.667 -9.846 -11.949 1.00 94.38 100 LEU A C 1
ATOM 818 O O . LEU A 1 100 ? 2.663 -9.958 -12.665 1.00 94.38 100 LEU A O 1
ATOM 822 N N . LYS A 1 101 ? 1.083 -10.909 -11.381 1.00 93.94 101 LYS A N 1
ATOM 823 C CA . LYS A 1 101 ? 1.501 -12.295 -11.641 1.00 93.94 101 LYS A CA 1
ATOM 824 C C . LYS A 1 101 ? 1.364 -12.633 -13.122 1.00 93.94 101 LYS A C 1
ATOM 826 O O . LYS A 1 101 ? 2.327 -13.109 -13.717 1.00 93.94 101 LYS A O 1
ATOM 831 N N . GLN A 1 102 ? 0.208 -12.357 -13.721 1.00 94.38 102 GLN A N 1
ATOM 832 C CA . GLN A 1 102 ? -0.035 -12.629 -15.136 1.00 94.38 102 GLN A CA 1
ATOM 833 C C . GLN A 1 102 ? 0.941 -11.861 -16.036 1.00 94.38 102 GLN A C 1
ATOM 835 O O . GLN A 1 102 ? 1.555 -12.452 -16.921 1.00 94.38 102 GLN A O 1
ATOM 840 N N . GLN A 1 103 ? 1.166 -10.573 -15.764 1.00 92.62 103 GLN A N 1
ATOM 841 C CA . GLN A 1 103 ? 2.132 -9.762 -16.509 1.00 92.62 103 GLN A CA 1
ATOM 842 C C . GLN A 1 103 ? 3.567 -10.300 -16.387 1.00 92.62 103 GLN A C 1
ATOM 844 O O . GLN A 1 103 ? 4.315 -10.291 -17.364 1.00 92.62 103 GLN A O 1
ATOM 849 N N . LEU A 1 104 ? 3.961 -10.806 -15.212 1.00 92.19 104 LEU A N 1
ATOM 850 C CA . LEU A 1 104 ? 5.263 -11.454 -15.023 1.00 92.19 104 LEU A CA 1
ATOM 851 C C . LEU A 1 104 ? 5.385 -12.762 -15.811 1.00 92.19 104 LEU A C 1
ATOM 853 O O . LEU A 1 104 ? 6.449 -13.015 -16.380 1.00 92.19 104 LEU A O 1
ATOM 857 N N . HIS A 1 105 ? 4.323 -13.570 -15.857 1.00 91.44 105 HIS A N 1
ATOM 858 C CA . HIS A 1 105 ? 4.286 -14.797 -16.655 1.00 91.44 105 HIS A CA 1
ATOM 859 C C . HIS A 1 105 ? 4.445 -14.489 -18.145 1.00 91.44 105 HIS A C 1
ATOM 861 O O . HIS A 1 105 ? 5.386 -14.988 -18.755 1.00 91.44 105 HIS A O 1
ATOM 867 N N . ILE A 1 106 ? 3.650 -13.560 -18.683 1.00 90.69 106 ILE A N 1
ATOM 868 C CA . ILE A 1 106 ? 3.751 -13.122 -20.085 1.00 90.69 106 ILE A CA 1
ATOM 869 C C . ILE A 1 106 ? 5.167 -12.622 -20.401 1.00 90.69 106 ILE A C 1
ATOM 871 O O . ILE A 1 106 ? 5.783 -13.063 -21.369 1.00 90.69 106 ILE A O 1
ATOM 875 N N . MET A 1 107 ? 5.731 -11.757 -19.549 1.00 89.56 107 MET A N 1
ATOM 876 C CA . MET A 1 107 ? 7.088 -11.231 -19.738 1.00 89.56 107 MET A CA 1
ATOM 877 C C . MET A 1 107 ? 8.149 -12.347 -19.739 1.00 89.56 107 MET A C 1
ATOM 879 O O . MET A 1 107 ? 9.150 -12.267 -20.457 1.00 89.56 107 MET A O 1
ATOM 883 N N . ARG A 1 108 ? 7.980 -13.382 -18.909 1.00 88.12 108 ARG A N 1
ATOM 884 C CA . ARG A 1 108 ? 8.878 -14.543 -18.891 1.00 88.12 108 ARG A CA 1
ATOM 885 C C . ARG A 1 108 ? 8.729 -15.380 -20.153 1.00 88.12 108 ARG A C 1
ATOM 887 O O . ARG A 1 108 ? 9.753 -15.772 -20.704 1.00 88.12 108 ARG A O 1
ATOM 894 N N . ASP A 1 109 ? 7.509 -15.647 -20.589 1.00 88.94 109 ASP A N 1
ATOM 895 C CA . ASP A 1 109 ? 7.245 -16.513 -21.735 1.00 88.94 109 ASP A CA 1
ATOM 896 C C . ASP A 1 109 ? 7.753 -15.871 -23.028 1.00 88.94 109 ASP A C 1
ATOM 898 O O . ASP A 1 109 ? 8.489 -16.514 -23.778 1.00 88.94 109 ASP A O 1
ATOM 902 N N . GLN A 1 110 ? 7.518 -14.566 -23.204 1.00 85.69 110 GLN A N 1
ATOM 903 C CA . GLN A 1 110 ? 8.122 -13.766 -24.277 1.00 85.69 110 GLN A CA 1
ATOM 904 C C . GLN A 1 110 ? 9.651 -13.869 -24.256 1.00 85.69 110 GLN A C 1
ATOM 906 O O . GLN A 1 110 ? 10.287 -14.139 -25.273 1.00 85.69 110 GLN A O 1
ATOM 911 N N . ARG A 1 111 ? 10.269 -13.749 -23.073 1.00 85.06 111 ARG A N 1
ATOM 912 C CA . ARG A 1 111 ? 11.727 -13.864 -22.947 1.00 85.06 111 ARG A CA 1
ATOM 913 C C . ARG A 1 111 ? 12.251 -15.249 -23.313 1.00 85.06 111 ARG A C 1
ATOM 915 O O . ARG A 1 111 ? 13.351 -15.361 -23.851 1.00 85.06 111 ARG A O 1
ATOM 922 N N . ILE A 1 112 ? 11.513 -16.302 -22.972 1.00 85.62 112 ILE A N 1
ATOM 923 C CA . ILE A 1 112 ? 11.877 -17.676 -23.322 1.00 85.62 112 ILE A CA 1
ATOM 924 C C . ILE A 1 112 ? 11.795 -17.852 -24.840 1.00 85.62 112 ILE A C 1
ATOM 926 O O . ILE A 1 112 ? 12.743 -18.362 -25.434 1.00 85.62 112 ILE A O 1
ATOM 930 N N . GLN A 1 113 ? 10.722 -17.370 -25.468 1.00 84.81 113 GLN A N 1
ATOM 931 C CA . GLN A 1 113 ? 10.540 -17.426 -26.918 1.00 84.81 113 GLN A CA 1
ATOM 932 C C . GLN A 1 113 ? 11.646 -16.672 -27.671 1.00 84.81 113 GLN A C 1
ATOM 934 O O . GLN A 1 113 ? 12.246 -17.255 -28.570 1.00 84.81 113 GLN A O 1
ATOM 939 N N . GLU A 1 114 ? 12.004 -15.453 -27.247 1.00 82.88 114 GLU A N 1
ATOM 940 C CA . GLU A 1 114 ? 13.137 -14.684 -27.801 1.00 82.88 114 GLU A CA 1
ATOM 941 C C . GLU A 1 114 ? 14.469 -15.453 -27.727 1.00 82.88 114 GLU A C 1
ATOM 943 O O . GLU A 1 114 ? 15.297 -15.418 -28.638 1.00 82.88 114 GLU A O 1
ATOM 948 N N . VAL A 1 115 ? 14.727 -16.138 -26.610 1.00 83.81 115 VAL A N 1
ATOM 949 C CA . VAL A 1 115 ? 15.974 -16.897 -26.428 1.00 83.81 115 VAL A CA 1
ATOM 950 C C . VAL A 1 115 ? 15.984 -18.146 -27.311 1.00 83.81 115 VAL A C 1
ATOM 952 O O . VAL A 1 115 ? 17.024 -18.482 -27.885 1.00 83.81 115 VAL A O 1
ATOM 955 N N . LEU A 1 116 ? 14.843 -18.826 -27.444 1.00 84.31 116 LEU A N 1
ATOM 956 C CA . LEU A 1 116 ? 14.695 -20.002 -28.301 1.00 84.31 116 LEU A CA 1
ATOM 957 C C . LEU A 1 116 ? 14.810 -19.642 -29.789 1.00 84.31 116 LEU A C 1
ATOM 959 O O . LEU A 1 116 ? 15.518 -20.337 -30.521 1.00 84.31 116 LEU A O 1
ATOM 963 N N . SER A 1 117 ? 14.189 -18.546 -30.232 1.00 79.62 117 SER A N 1
ATOM 964 C CA . SER A 1 117 ? 14.276 -18.069 -31.618 1.00 79.62 117 SER A CA 1
ATOM 965 C C . SER A 1 117 ? 15.703 -17.649 -31.980 1.00 79.62 117 SER A C 1
ATOM 967 O O . SER A 1 117 ? 16.231 -18.092 -33.002 1.00 79.62 117 SER A O 1
ATOM 969 N N . ASN A 1 118 ? 16.396 -16.926 -31.094 1.00 78.06 118 ASN A N 1
ATOM 970 C CA . ASN A 1 118 ? 17.808 -16.579 -31.284 1.00 78.06 118 ASN A CA 1
ATOM 971 C C . ASN A 1 118 ? 18.723 -17.814 -31.349 1.00 78.06 118 ASN A C 1
ATOM 973 O O . ASN A 1 118 ? 19.708 -17.823 -32.092 1.00 78.06 118 ASN A O 1
ATOM 977 N N . LYS A 1 119 ? 18.413 -18.875 -30.590 1.00 74.06 119 LYS A N 1
ATOM 978 C CA . LYS A 1 119 ? 19.159 -20.141 -30.647 1.00 74.06 119 LYS A CA 1
ATOM 979 C C . LYS A 1 119 ? 18.933 -20.863 -31.981 1.00 74.06 119 LYS A C 1
ATOM 981 O O . LYS A 1 119 ? 19.904 -21.337 -32.566 1.00 74.06 119 LYS A O 1
ATOM 986 N N . LYS A 1 120 ? 17.695 -20.875 -32.491 1.00 70.19 120 LYS A N 1
ATOM 987 C CA . LYS A 1 120 ? 17.332 -21.475 -33.788 1.00 70.19 120 LYS A CA 1
ATOM 988 C C . LYS A 1 120 ? 17.966 -20.735 -34.977 1.00 70.19 120 LYS A C 1
ATOM 990 O O . LYS A 1 120 ? 18.463 -21.380 -35.899 1.00 70.19 120 LYS A O 1
ATOM 995 N N . GLY A 1 121 ? 18.049 -19.403 -34.917 1.00 60.56 121 GLY A N 1
ATOM 996 C CA . GLY A 1 121 ? 18.763 -18.591 -35.913 1.00 60.56 121 GLY A CA 1
ATOM 997 C C . GLY A 1 121 ? 20.277 -18.851 -35.943 1.00 60.56 121 GLY A C 1
ATOM 998 O O . GLY A 1 121 ? 20.883 -18.886 -37.012 1.00 60.56 121 GLY A O 1
ATOM 999 N N . ARG A 1 122 ? 20.900 -19.130 -34.786 1.00 59.22 122 ARG A N 1
ATOM 1000 C CA . ARG A 1 122 ? 22.323 -19.523 -34.713 1.00 59.22 122 ARG A CA 1
ATOM 1001 C C . ARG A 1 122 ? 22.606 -20.915 -35.267 1.00 59.22 122 ARG A C 1
ATOM 1003 O O . ARG A 1 122 ? 23.692 -21.126 -35.789 1.00 59.22 122 ARG A O 1
ATOM 1010 N N . THR A 1 123 ? 21.661 -21.847 -35.172 1.00 57.66 123 THR A N 1
ATOM 1011 C CA . THR A 1 123 ? 21.815 -23.194 -35.746 1.00 57.66 123 THR A CA 1
ATOM 1012 C C . THR A 1 123 ? 21.557 -23.240 -37.253 1.00 57.66 123 THR A C 1
ATOM 1014 O O . THR A 1 123 ? 22.104 -24.108 -37.918 1.00 57.66 123 THR A O 1
ATOM 1017 N N . GLN A 1 124 ? 20.782 -22.302 -37.814 1.00 56.38 124 GLN A N 1
ATOM 1018 C CA . GLN A 1 124 ? 20.559 -22.215 -39.266 1.00 56.38 124 GLN A CA 1
ATOM 1019 C C . GLN A 1 124 ? 21.703 -21.509 -40.018 1.00 56.38 124 GLN A C 1
ATOM 1021 O O . GLN A 1 124 ? 21.998 -21.880 -41.147 1.00 56.38 124 GLN A O 1
ATOM 1026 N N . ASN A 1 125 ? 22.432 -20.589 -39.376 1.00 49.12 125 ASN A N 1
ATOM 1027 C CA . ASN A 1 125 ? 23.635 -19.955 -39.947 1.00 49.12 125 ASN A CA 1
ATOM 1028 C C . ASN A 1 125 ? 24.929 -20.778 -39.750 1.00 49.12 125 ASN A C 1
ATOM 1030 O O . ASN A 1 125 ? 26.031 -20.234 -39.783 1.00 49.12 125 ASN A O 1
ATOM 1034 N N . GLY A 1 126 ? 24.806 -22.092 -39.536 1.00 51.12 126 GLY A N 1
ATOM 1035 C CA . GLY A 1 126 ? 25.923 -23.019 -39.325 1.00 51.12 126 GLY A CA 1
ATOM 1036 C C . GLY A 1 126 ? 26.591 -23.564 -40.594 1.00 51.12 126 GLY A C 1
ATOM 1037 O O . GLY A 1 126 ? 27.453 -24.425 -40.475 1.00 51.12 126 GLY A O 1
ATOM 1038 N N . HIS A 1 127 ? 26.230 -23.099 -41.795 1.00 47.69 127 HIS A N 1
ATOM 1039 C CA . HIS A 1 127 ? 26.852 -23.548 -43.047 1.00 47.69 127 HIS A CA 1
ATOM 1040 C C . HIS A 1 127 ? 26.953 -22.411 -44.079 1.00 47.69 127 HIS A C 1
ATOM 1042 O O . HIS A 1 127 ? 26.252 -22.388 -45.082 1.00 47.69 127 HIS A O 1
ATOM 1048 N N . VAL A 1 128 ? 27.872 -21.469 -43.858 1.00 44.09 128 VAL A N 1
ATOM 1049 C CA . VAL A 1 128 ? 28.534 -20.758 -44.965 1.00 44.09 128 VAL A CA 1
ATOM 1050 C C . VAL A 1 128 ? 30.028 -20.752 -44.670 1.00 44.09 128 VAL A C 1
ATOM 1052 O O . VAL A 1 128 ? 30.561 -19.884 -43.982 1.00 44.09 128 VAL A O 1
ATOM 1055 N N . ASN A 1 129 ? 30.693 -21.785 -45.178 1.00 42.81 129 ASN A N 1
ATOM 1056 C CA . ASN A 1 129 ? 32.133 -21.820 -45.369 1.00 42.81 129 ASN A CA 1
ATOM 1057 C C . ASN A 1 129 ? 32.510 -20.672 -46.318 1.00 42.81 129 ASN A C 1
ATOM 1059 O O . ASN A 1 129 ? 32.288 -20.775 -47.522 1.00 42.81 129 ASN A O 1
ATOM 1063 N N . LYS A 1 130 ? 33.053 -19.573 -45.789 1.00 40.19 130 LYS A N 1
ATOM 1064 C CA . LYS A 1 130 ? 33.782 -18.596 -46.599 1.00 40.19 130 LYS A CA 1
ATOM 1065 C C . LYS A 1 130 ? 35.266 -18.771 -46.307 1.00 40.19 130 LYS A C 1
ATOM 1067 O O . LYS A 1 130 ? 35.809 -18.187 -45.373 1.00 40.19 130 LYS A O 1
ATOM 1072 N N . GLN A 1 131 ? 35.897 -19.628 -47.106 1.00 42.41 131 GLN A N 1
ATOM 1073 C CA . GLN A 1 131 ? 37.340 -19.626 -47.290 1.00 42.41 131 GLN A CA 1
ATOM 1074 C C . GLN A 1 131 ? 37.759 -18.242 -47.789 1.00 42.41 131 GLN A C 1
ATOM 1076 O O . GLN A 1 131 ? 37.382 -17.829 -48.878 1.00 42.41 131 GLN A O 1
ATOM 1081 N N . THR A 1 132 ? 38.561 -17.554 -46.992 1.00 37.78 132 THR A N 1
ATOM 1082 C CA . THR A 1 132 ? 39.542 -16.569 -47.456 1.00 37.78 132 THR A CA 1
ATOM 1083 C C . THR A 1 132 ? 40.636 -16.604 -46.408 1.00 37.78 132 THR A C 1
ATOM 1085 O O . THR A 1 132 ? 40.475 -16.083 -45.305 1.00 37.78 132 THR A O 1
ATOM 1088 N N . GLY A 1 133 ? 41.688 -17.360 -46.711 1.00 35.47 133 GLY A N 1
ATOM 1089 C CA . GLY A 1 133 ? 42.857 -17.473 -45.860 1.00 35.47 133 GLY A CA 1
ATOM 1090 C C . GLY A 1 133 ? 43.686 -16.197 -45.897 1.00 35.47 133 GLY A C 1
ATOM 1091 O O . GLY A 1 133 ? 43.842 -15.590 -46.949 1.00 35.47 133 GLY A O 1
ATOM 1092 N N . PHE A 1 134 ? 44.240 -15.831 -44.748 1.00 31.08 134 PHE A N 1
ATOM 1093 C CA . PHE A 1 134 ? 45.685 -15.684 -44.599 1.00 31.08 134 PHE A CA 1
ATOM 1094 C C . PHE A 1 134 ? 46.012 -15.615 -43.105 1.00 31.08 134 PHE A C 1
ATOM 1096 O O . PHE A 1 134 ? 45.522 -14.743 -42.388 1.00 31.08 134 PHE A O 1
ATOM 1103 N N . GLY A 1 135 ? 46.803 -16.573 -42.630 1.00 37.88 135 GLY A N 1
ATOM 1104 C CA . GLY A 1 135 ? 47.370 -16.572 -41.289 1.00 37.88 135 GLY A CA 1
ATOM 1105 C C . GLY A 1 135 ? 48.822 -16.103 -41.322 1.00 37.88 135 GLY A C 1
ATOM 1106 O O . GLY A 1 135 ? 49.576 -16.555 -42.172 1.00 37.88 135 GLY A O 1
ATOM 1107 N N . GLY A 1 136 ? 49.174 -15.245 -40.358 1.00 38.47 136 GLY A N 1
ATOM 1108 C CA . GLY A 1 136 ? 50.496 -15.121 -39.730 1.00 38.47 136 GLY A CA 1
ATOM 1109 C C . GLY A 1 136 ? 51.663 -14.568 -40.559 1.00 38.47 136 GLY A C 1
ATOM 1110 O O . GLY A 1 136 ? 52.108 -15.197 -41.506 1.00 38.47 136 GLY A O 1
ATOM 1111 N N . LEU A 1 137 ? 52.284 -13.474 -40.098 1.00 41.31 137 LEU A N 1
ATOM 1112 C CA . LEU A 1 137 ? 53.548 -13.516 -39.337 1.00 41.31 137 LEU A CA 1
ATOM 1113 C C . LEU A 1 137 ? 54.057 -12.103 -38.981 1.00 41.31 137 LEU A C 1
ATOM 1115 O O . LEU A 1 137 ? 53.744 -11.107 -39.625 1.00 41.31 137 LEU A O 1
ATOM 1119 N N . ASN A 1 138 ? 54.831 -12.070 -37.896 1.00 42.38 138 ASN A N 1
ATOM 1120 C CA . ASN A 1 138 ? 55.499 -10.929 -37.274 1.00 42.38 138 ASN A CA 1
ATOM 1121 C C . ASN A 1 138 ? 56.481 -10.195 -38.201 1.00 42.38 138 ASN A C 1
ATOM 1123 O O . ASN A 1 138 ? 57.179 -10.829 -38.987 1.00 42.38 138 ASN A O 1
ATOM 1127 N N . GLY A 1 139 ? 56.657 -8.886 -37.986 1.00 34.03 139 GLY A N 1
ATOM 1128 C CA . GLY A 1 139 ? 57.735 -8.134 -38.629 1.00 34.03 139 GLY A CA 1
ATOM 1129 C C . GLY A 1 139 ? 57.797 -6.655 -38.257 1.00 34.03 139 GLY A C 1
ATOM 1130 O O . GLY A 1 139 ? 57.304 -5.807 -38.983 1.00 34.03 139 GLY A O 1
ATOM 1131 N N . SER A 1 140 ? 58.495 -6.369 -37.156 1.00 40.06 140 SER A N 1
ATOM 1132 C CA . SER A 1 140 ? 59.309 -5.162 -36.926 1.00 40.06 140 SER A CA 1
ATOM 1133 C C . SER A 1 140 ? 58.677 -3.755 -36.867 1.00 40.06 140 SER A C 1
ATOM 1135 O O . SER A 1 140 ? 58.392 -3.131 -37.878 1.00 40.06 140 SER A O 1
ATOM 1137 N N . ARG A 1 141 ? 58.773 -3.204 -35.643 1.00 39.28 141 ARG A N 1
ATOM 1138 C CA . ARG A 1 141 ? 59.349 -1.883 -35.293 1.00 39.28 141 ARG A CA 1
ATOM 1139 C C . ARG A 1 141 ? 58.510 -0.640 -35.633 1.00 39.28 141 ARG A C 1
ATOM 1141 O O . ARG A 1 141 ? 58.292 -0.289 -36.776 1.00 39.28 141 ARG A O 1
ATOM 1148 N N . LEU A 1 142 ? 58.017 0.066 -34.613 1.00 49.72 142 LEU A N 1
ATOM 1149 C CA . LEU A 1 142 ? 58.778 1.104 -33.880 1.00 49.72 142 LEU A CA 1
ATOM 1150 C C . LEU A 1 142 ? 59.248 2.282 -34.753 1.00 49.72 142 LEU A C 1
ATOM 1152 O O . LEU A 1 142 ? 60.416 2.649 -34.715 1.00 49.72 142 LEU A O 1
ATOM 1156 N N . LYS A 1 143 ? 58.321 2.901 -35.481 1.00 41.19 143 LYS A N 1
ATOM 1157 C CA . LYS A 1 143 ? 58.292 4.325 -35.863 1.00 41.19 143 LYS A CA 1
ATOM 1158 C C . LYS A 1 143 ? 56.803 4.597 -36.123 1.00 41.19 143 LYS A C 1
ATOM 1160 O O . LYS A 1 143 ? 56.232 3.918 -36.954 1.00 41.19 143 LYS A O 1
ATOM 1165 N N . GLU A 1 144 ? 56.028 5.368 -35.377 1.00 39.62 144 GLU A N 1
ATOM 1166 C CA . GLU A 1 144 ? 56.261 6.644 -34.722 1.00 39.62 144 GLU A CA 1
ATOM 1167 C C . GLU A 1 144 ? 55.335 6.734 -33.504 1.00 39.62 144 GLU A C 1
ATOM 1169 O O . GLU A 1 144 ? 54.115 6.830 -33.612 1.00 39.62 144 GLU A O 1
ATOM 1174 N N . ALA A 1 145 ? 55.928 6.708 -32.317 1.00 43.69 145 ALA A N 1
ATOM 1175 C CA . ALA A 1 145 ? 55.267 7.099 -31.085 1.00 43.69 145 ALA A CA 1
ATOM 1176 C C . ALA A 1 145 ? 55.558 8.579 -30.807 1.00 43.69 145 ALA A C 1
ATOM 1178 O O . ALA A 1 145 ? 56.103 8.883 -29.763 1.00 43.69 145 ALA A O 1
ATOM 1179 N N . PHE A 1 146 ? 55.243 9.488 -31.734 1.00 43.41 146 PHE A N 1
ATOM 1180 C CA . PHE A 1 146 ? 55.242 10.937 -31.490 1.00 43.41 146 PHE A CA 1
ATOM 1181 C C . PHE A 1 146 ? 54.364 11.630 -32.534 1.00 43.41 146 PHE A C 1
ATOM 1183 O O . PHE A 1 146 ? 54.850 11.992 -33.589 1.00 43.41 146 PHE A O 1
ATOM 1190 N N . VAL A 1 147 ? 53.067 11.754 -32.250 1.00 39.12 147 VAL A N 1
ATOM 1191 C CA . VAL A 1 147 ? 52.305 13.016 -32.213 1.00 39.12 147 VAL A CA 1
ATOM 1192 C C . VAL A 1 147 ? 50.960 12.649 -31.588 1.00 39.12 147 VAL A C 1
ATOM 1194 O O . VAL A 1 147 ? 50.183 11.854 -32.117 1.00 39.12 147 VAL A O 1
ATOM 1197 N N . GLY A 1 148 ? 50.721 13.167 -30.385 1.00 44.22 148 GLY A N 1
ATOM 1198 C CA . GLY A 1 148 ? 49.443 13.022 -29.710 1.00 44.22 148 GLY A CA 1
ATOM 1199 C C . GLY A 1 148 ? 48.329 13.628 -30.554 1.00 44.22 148 GLY A C 1
ATOM 1200 O O . GLY A 1 148 ? 48.510 14.678 -31.155 1.00 44.22 148 GLY A O 1
ATOM 1201 N N . HIS A 1 149 ? 47.213 12.916 -30.647 1.00 43.72 149 HIS A N 1
ATOM 1202 C CA . HIS A 1 149 ? 45.860 13.321 -30.261 1.00 43.72 149 HIS A CA 1
ATOM 1203 C C . HIS A 1 149 ? 44.955 12.162 -30.689 1.00 43.72 149 HIS A C 1
ATOM 1205 O O . HIS A 1 149 ? 44.876 11.812 -31.864 1.00 43.72 149 HIS A O 1
ATOM 1211 N N . ARG A 1 150 ? 44.294 11.508 -29.724 1.00 54.94 150 ARG A N 1
ATOM 1212 C CA . ARG A 1 150 ? 43.313 10.455 -30.015 1.00 54.94 150 ARG A CA 1
ATOM 1213 C C . ARG A 1 150 ? 42.124 11.094 -30.727 1.00 54.94 150 ARG A C 1
ATOM 1215 O O . ARG A 1 150 ? 41.181 11.539 -30.080 1.00 54.94 150 ARG A O 1
ATOM 1222 N N . ILE A 1 151 ? 42.173 11.125 -32.053 1.00 53.28 151 ILE A N 1
ATOM 1223 C CA . ILE A 1 151 ? 41.013 11.363 -32.904 1.00 53.28 151 ILE A CA 1
ATOM 1224 C C . ILE A 1 151 ? 40.031 10.224 -32.618 1.00 53.28 151 ILE A C 1
ATOM 1226 O O . ILE A 1 151 ? 40.218 9.070 -33.005 1.00 53.28 151 ILE A O 1
ATOM 1230 N N . GLY A 1 152 ? 39.042 10.536 -31.780 1.00 62.31 152 GLY A N 1
ATOM 1231 C CA . GLY A 1 152 ? 37.980 9.618 -31.411 1.00 62.31 152 GLY A CA 1
ATOM 1232 C C . GLY A 1 152 ? 37.188 9.202 -32.646 1.00 62.31 152 GLY A C 1
ATOM 1233 O O . GLY A 1 152 ? 37.198 9.870 -33.675 1.00 62.31 152 GLY A O 1
ATOM 1234 N N . LYS A 1 153 ? 36.449 8.098 -32.534 1.00 63.84 153 LYS A N 1
ATOM 1235 C CA . LYS A 1 153 ? 35.617 7.540 -33.617 1.00 63.84 153 LYS A CA 1
ATOM 1236 C C . LYS A 1 153 ? 34.708 8.588 -34.291 1.00 63.84 153 LYS A C 1
ATOM 1238 O O . LYS A 1 153 ? 34.411 8.466 -35.471 1.00 63.84 153 LYS A O 1
ATOM 1243 N N . ASN A 1 154 ? 34.347 9.644 -33.560 1.00 54.22 154 ASN A N 1
ATOM 1244 C CA . ASN A 1 154 ? 33.541 10.761 -34.045 1.00 54.22 154 ASN A CA 1
ATOM 1245 C C . ASN A 1 154 ? 34.289 11.683 -35.022 1.00 54.22 154 ASN A C 1
ATOM 1247 O O . ASN A 1 154 ? 33.673 12.176 -35.957 1.00 54.22 154 ASN A O 1
ATOM 1251 N N . SER A 1 155 ? 35.597 11.904 -34.858 1.00 59.22 155 SER A N 1
ATOM 1252 C CA . SER A 1 155 ? 36.371 12.742 -35.786 1.00 59.22 155 SER A CA 1
ATOM 1253 C C . SER A 1 155 ? 36.678 12.017 -37.099 1.00 59.22 155 SER A C 1
ATOM 1255 O O . SER A 1 155 ? 36.784 12.664 -38.134 1.00 59.22 155 SER A O 1
ATOM 1257 N N . LYS A 1 156 ? 36.719 10.675 -37.087 1.00 65.06 156 LYS A N 1
ATOM 1258 C CA . LYS A 1 156 ? 36.782 9.864 -38.313 1.00 65.06 156 LYS A CA 1
ATOM 1259 C C . LYS A 1 156 ? 35.461 9.909 -39.099 1.00 65.06 156 LYS A C 1
ATOM 1261 O O . LYS A 1 156 ? 35.487 10.084 -40.307 1.00 65.06 156 LYS A O 1
ATOM 1266 N N . ALA A 1 157 ? 34.322 9.870 -38.401 1.00 59.38 157 ALA A N 1
ATOM 1267 C CA . ALA A 1 157 ? 32.997 10.037 -39.009 1.00 59.38 157 ALA A CA 1
ATOM 1268 C C . ALA A 1 157 ? 32.743 11.464 -39.544 1.00 59.38 157 ALA A C 1
ATOM 1270 O O . ALA A 1 157 ? 32.014 11.631 -40.514 1.00 59.38 157 ALA A O 1
ATOM 1271 N N . LEU A 1 158 ? 33.355 12.488 -38.935 1.00 60.88 158 LEU A N 1
ATOM 1272 C CA . LEU A 1 158 ? 33.314 13.872 -39.429 1.00 60.88 158 LEU A CA 1
ATOM 1273 C C . LEU A 1 158 ? 34.189 14.082 -40.670 1.00 60.88 158 LEU A C 1
ATOM 1275 O O . LEU A 1 158 ? 33.799 14.832 -41.554 1.00 60.88 158 LEU A O 1
ATOM 1279 N N . ALA A 1 159 ? 35.342 13.413 -40.755 1.00 64.19 159 ALA A N 1
ATOM 1280 C CA . ALA A 1 159 ? 36.200 13.458 -41.941 1.00 64.19 159 ALA A CA 1
ATOM 1281 C C . ALA A 1 159 ? 35.571 12.745 -43.154 1.00 64.19 159 ALA A C 1
ATOM 1283 O O . ALA A 1 159 ? 35.844 13.110 -44.292 1.00 64.19 159 ALA A O 1
ATOM 1284 N N . GLU A 1 160 ? 34.713 11.750 -42.910 1.00 65.44 160 GLU A N 1
ATOM 1285 C CA . GLU A 1 160 ? 33.918 11.064 -43.939 1.00 65.44 160 GLU A CA 1
ATOM 1286 C C . GLU A 1 160 ? 32.639 11.839 -44.326 1.00 65.44 160 GLU A C 1
ATOM 1288 O O . GLU A 1 160 ? 31.968 11.481 -45.295 1.00 65.44 160 GLU A O 1
ATOM 1293 N N . LEU A 1 161 ? 32.299 12.919 -43.609 1.00 55.03 161 LEU A N 1
ATOM 1294 C CA . LEU A 1 161 ? 31.163 13.779 -43.931 1.00 55.03 161 LEU A CA 1
ATOM 1295 C C . LEU A 1 161 ? 31.590 14.823 -44.974 1.00 55.03 161 LEU A C 1
ATOM 1297 O O . LEU A 1 161 ? 32.129 15.876 -44.642 1.00 55.03 161 LEU A O 1
ATOM 1301 N N . ALA A 1 162 ? 31.354 14.525 -46.250 1.00 60.91 162 ALA A N 1
ATOM 1302 C CA . ALA A 1 162 ? 31.586 15.472 -47.336 1.00 60.91 162 ALA A CA 1
ATOM 1303 C C . ALA A 1 162 ? 30.764 16.764 -47.147 1.00 60.91 162 ALA A C 1
ATOM 1305 O O . ALA A 1 162 ? 29.585 16.722 -46.781 1.00 60.91 162 ALA A O 1
ATOM 1306 N N . THR A 1 163 ? 31.384 17.913 -47.426 1.00 60.94 163 THR A N 1
ATOM 1307 C CA . THR A 1 163 ? 30.739 19.233 -47.434 1.00 60.94 163 THR A CA 1
ATOM 1308 C C . THR A 1 163 ? 29.582 19.217 -48.439 1.00 60.94 163 THR A C 1
ATOM 1310 O O . THR A 1 163 ? 29.810 18.854 -49.596 1.00 60.94 163 THR A O 1
ATOM 1313 N N . PRO A 1 164 ? 28.342 19.568 -48.053 1.00 47.81 164 PRO A N 1
ATOM 1314 C CA . PRO A 1 164 ? 27.220 19.500 -48.975 1.00 47.81 164 PRO A CA 1
ATOM 1315 C C . PRO A 1 164 ? 27.419 20.559 -50.058 1.00 47.81 164 PRO A C 1
ATOM 1317 O O . PRO A 1 164 ? 27.367 21.758 -49.784 1.00 47.81 164 PRO A O 1
ATOM 1320 N N . ALA A 1 165 ? 27.672 20.113 -51.288 1.00 48.81 165 ALA A N 1
ATOM 1321 C CA . ALA A 1 165 ? 27.624 20.977 -52.452 1.00 48.81 165 ALA A CA 1
ATOM 1322 C C . ALA A 1 165 ? 26.208 21.560 -52.541 1.00 48.81 165 ALA A C 1
ATOM 1324 O O . ALA A 1 165 ? 25.221 20.829 -52.659 1.00 48.81 165 ALA A O 1
ATOM 1325 N N . ALA A 1 166 ? 26.109 22.880 -52.409 1.00 50.22 166 ALA A N 1
ATOM 1326 C CA . ALA A 1 166 ? 24.876 23.596 -52.663 1.00 50.22 166 ALA A CA 1
ATOM 1327 C C . ALA A 1 166 ? 24.510 23.416 -54.143 1.00 50.22 166 ALA A C 1
ATOM 1329 O O . ALA A 1 166 ? 25.354 23.604 -55.016 1.00 50.22 166 ALA A O 1
ATOM 1330 N N . ASN A 1 167 ? 23.240 23.089 -54.382 1.00 49.00 167 ASN A N 1
ATOM 1331 C CA . ASN A 1 167 ? 22.581 22.863 -55.670 1.00 49.00 167 ASN A CA 1
ATOM 1332 C C . ASN A 1 167 ? 22.719 21.461 -56.268 1.00 49.00 167 ASN A C 1
ATOM 1334 O O . ASN A 1 167 ? 23.559 21.207 -57.123 1.00 49.00 167 ASN A O 1
ATOM 1338 N N . GLN A 1 168 ? 21.752 20.610 -55.926 1.00 45.38 168 GLN A N 1
ATOM 1339 C CA . GLN A 1 168 ? 20.985 19.850 -56.913 1.00 45.38 168 GLN A CA 1
ATOM 1340 C C . GLN A 1 168 ? 19.591 19.579 -56.338 1.00 45.38 168 GLN A C 1
ATOM 1342 O O . GLN A 1 168 ? 19.433 19.248 -55.162 1.00 45.38 168 GLN A O 1
ATOM 1347 N N . GLY A 1 169 ? 18.576 19.870 -57.147 1.00 50.06 169 GLY A N 1
ATOM 1348 C CA . GLY A 1 169 ? 17.182 19.839 -56.745 1.00 50.06 169 GLY A CA 1
ATOM 1349 C C . GLY A 1 169 ? 16.660 18.431 -56.475 1.00 50.06 169 GLY A C 1
ATOM 1350 O O . GLY A 1 169 ? 17.054 17.479 -57.132 1.00 50.06 169 GLY A O 1
ATOM 1351 N N . GLN A 1 170 ? 15.701 18.406 -55.547 1.00 51.88 170 GLN A N 1
ATOM 1352 C CA . GLN A 1 170 ? 14.548 17.507 -55.476 1.00 51.88 170 GLN A CA 1
ATOM 1353 C C . GLN A 1 170 ? 14.811 16.023 -55.189 1.00 51.88 170 GLN A C 1
ATOM 1355 O O . GLN A 1 170 ? 15.237 15.261 -56.037 1.00 51.88 170 GLN A O 1
ATOM 1360 N N . ASP A 1 171 ? 14.414 15.625 -53.980 1.00 45.34 171 ASP A N 1
ATOM 1361 C CA . ASP A 1 171 ? 13.340 14.642 -53.811 1.00 45.34 171 ASP A CA 1
ATOM 1362 C C . ASP A 1 171 ? 12.673 14.900 -52.456 1.00 45.34 171 ASP A C 1
ATOM 1364 O O . ASP A 1 171 ? 13.305 14.817 -51.394 1.00 45.34 171 ASP A O 1
ATOM 1368 N N . ALA A 1 172 ? 11.384 15.251 -52.476 1.00 57.78 172 ALA A N 1
ATOM 1369 C CA . ALA A 1 172 ? 10.604 15.496 -51.261 1.00 57.78 172 ALA A CA 1
ATOM 1370 C C . ALA A 1 172 ? 10.612 14.273 -50.323 1.00 57.78 172 ALA A C 1
ATOM 1372 O O . ALA A 1 172 ? 10.590 14.440 -49.101 1.00 57.78 172 ALA A O 1
ATOM 1373 N N . ASP A 1 173 ? 10.754 13.067 -50.881 1.00 55.09 173 ASP A N 1
ATOM 1374 C CA . ASP A 1 173 ? 10.852 11.802 -50.151 1.00 55.09 173 ASP A CA 1
ATOM 1375 C C . ASP A 1 173 ? 12.169 11.631 -49.386 1.00 55.09 173 ASP A C 1
ATOM 1377 O O . ASP A 1 173 ? 12.171 11.107 -48.270 1.00 55.09 173 ASP A O 1
ATOM 1381 N N . ILE A 1 174 ? 13.292 12.134 -49.906 1.00 57.34 174 ILE A N 1
ATOM 1382 C CA . ILE A 1 174 ? 14.590 12.071 -49.212 1.00 57.34 174 ILE A CA 1
ATOM 1383 C C . ILE A 1 174 ? 14.619 13.069 -48.050 1.00 57.34 174 ILE A C 1
ATOM 1385 O O . ILE A 1 174 ? 15.126 12.761 -46.967 1.00 57.34 174 ILE A O 1
ATOM 1389 N N . VAL A 1 175 ? 14.016 14.247 -48.239 1.00 58.81 175 VAL A N 1
ATOM 1390 C CA . VAL A 1 175 ? 13.828 15.228 -47.161 1.00 58.81 175 VAL A CA 1
ATOM 1391 C C . VAL A 1 175 ? 12.896 14.668 -46.091 1.00 58.81 175 VAL A C 1
ATOM 1393 O O . VAL A 1 175 ? 13.175 14.858 -44.913 1.00 58.81 175 VAL A O 1
ATOM 1396 N N . ASN A 1 176 ? 11.837 13.940 -46.465 1.00 57.47 176 ASN A N 1
ATOM 1397 C CA . ASN A 1 176 ? 10.932 13.288 -45.514 1.00 57.47 176 ASN A CA 1
ATOM 1398 C C . ASN A 1 176 ? 11.629 12.172 -44.721 1.00 57.47 176 ASN A C 1
ATOM 1400 O O . ASN A 1 176 ? 11.452 12.075 -43.510 1.00 57.47 176 ASN A O 1
ATOM 1404 N N . ARG A 1 177 ? 12.504 11.393 -45.370 1.00 55.44 177 ARG A N 1
ATOM 1405 C CA . ARG A 1 177 ? 13.293 10.327 -44.728 1.00 55.44 177 ARG A CA 1
ATOM 1406 C C . ARG A 1 177 ? 14.342 10.848 -43.739 1.00 55.44 177 ARG A C 1
ATOM 1408 O O . ARG A 1 177 ? 14.773 10.097 -42.876 1.00 55.44 177 ARG A O 1
ATOM 1415 N N . ARG A 1 178 ? 14.740 12.122 -43.849 1.00 56.38 178 ARG A N 1
ATOM 1416 C CA . ARG A 1 178 ? 15.620 12.822 -42.891 1.00 56.38 178 ARG A CA 1
ATOM 1417 C C . ARG A 1 178 ? 14.864 13.452 -41.715 1.00 56.38 178 ARG A C 1
ATOM 1419 O O . ARG A 1 178 ? 15.500 13.928 -40.776 1.00 56.38 178 ARG A O 1
ATOM 1426 N N . ARG A 1 179 ? 13.523 13.460 -41.726 1.00 56.78 179 ARG A N 1
ATOM 1427 C CA . ARG A 1 179 ? 12.694 13.936 -40.604 1.00 56.78 179 ARG A CA 1
ATOM 1428 C C . ARG A 1 179 ? 12.520 12.829 -39.562 1.00 56.78 179 ARG A C 1
ATOM 1430 O O . ARG A 1 179 ? 11.397 12.431 -39.255 1.00 56.78 179 ARG A O 1
ATOM 1437 N N . ASP A 1 180 ? 13.623 12.401 -38.951 1.00 55.91 180 ASP A N 1
ATOM 1438 C CA . ASP A 1 180 ? 13.641 11.438 -37.831 1.00 55.91 180 ASP A CA 1
ATOM 1439 C C . ASP A 1 180 ? 12.894 11.941 -36.572 1.00 55.91 180 ASP A C 1
ATOM 1441 O O . ASP A 1 180 ? 12.723 11.211 -35.597 1.00 55.91 180 ASP A O 1
ATOM 1445 N N . PHE A 1 181 ? 12.401 13.186 -36.588 1.00 57.62 181 PHE A N 1
ATOM 1446 C CA . PHE A 1 181 ? 11.551 13.771 -35.547 1.00 57.62 181 PHE A CA 1
ATOM 1447 C C . PHE A 1 181 ? 10.047 13.572 -35.780 1.00 57.62 181 PHE A C 1
ATOM 1449 O O . PHE A 1 181 ? 9.245 13.929 -34.915 1.00 57.62 181 PHE A O 1
ATOM 1456 N N . THR A 1 182 ? 9.632 13.001 -36.915 1.00 57.56 182 THR A N 1
ATOM 1457 C CA . THR A 1 182 ? 8.239 12.571 -37.067 1.00 57.56 182 THR A CA 1
ATOM 1458 C C . THR A 1 182 ? 8.043 11.276 -36.289 1.00 57.56 182 THR A C 1
ATOM 1460 O O . THR A 1 182 ? 8.606 10.232 -36.609 1.00 57.56 182 THR A O 1
ATOM 1463 N N . ARG A 1 183 ? 7.249 11.349 -35.216 1.00 57.00 183 ARG A N 1
ATOM 1464 C CA . ARG A 1 183 ? 6.708 10.175 -34.532 1.00 57.00 183 ARG A CA 1
ATOM 1465 C C . ARG A 1 183 ? 5.942 9.374 -35.582 1.00 57.00 183 ARG A C 1
ATOM 1467 O O . ARG A 1 183 ? 4.830 9.750 -35.939 1.00 57.00 183 ARG A O 1
ATOM 1474 N N . ARG A 1 184 ? 6.581 8.333 -36.121 1.00 52.19 184 ARG A N 1
ATOM 1475 C CA . ARG A 1 184 ? 5.980 7.380 -37.054 1.00 52.19 184 ARG A CA 1
ATOM 1476 C C . ARG A 1 184 ? 4.608 6.987 -36.484 1.00 52.19 184 ARG A C 1
ATOM 1478 O O . ARG A 1 184 ? 4.588 6.523 -35.341 1.00 52.19 184 ARG A O 1
ATOM 1485 N N . PRO A 1 185 ? 3.488 7.246 -37.187 1.00 50.88 185 PRO A N 1
ATOM 1486 C CA . PRO A 1 185 ? 2.191 6.778 -36.731 1.00 50.88 185 PRO A CA 1
ATOM 1487 C C . PRO A 1 185 ? 2.291 5.262 -36.631 1.00 50.88 185 PRO A C 1
ATOM 1489 O O . PRO A 1 185 ? 2.856 4.603 -37.504 1.00 50.88 185 PRO A O 1
ATOM 1492 N N . ASP A 1 186 ? 1.879 4.763 -35.479 1.00 49.38 186 ASP A N 1
ATOM 1493 C CA . ASP A 1 186 ? 2.181 3.434 -34.993 1.00 49.38 186 ASP A CA 1
ATOM 1494 C C . ASP A 1 186 ? 1.797 2.360 -36.024 1.00 49.38 186 ASP A C 1
ATOM 1496 O O . ASP A 1 186 ? 0.631 2.230 -36.397 1.00 49.38 186 ASP A O 1
ATOM 1500 N N . ASP A 1 187 ? 2.767 1.528 -36.420 1.00 48.34 187 ASP A N 1
ATOM 1501 C CA . ASP A 1 187 ? 2.496 0.162 -36.871 1.00 48.34 187 ASP A CA 1
ATOM 1502 C C . ASP A 1 187 ? 1.893 -0.585 -35.663 1.00 48.34 187 ASP A C 1
ATOM 1504 O O . ASP A 1 187 ? 2.565 -1.336 -34.952 1.00 48.34 187 ASP A O 1
ATOM 1508 N N . ALA A 1 188 ? 0.614 -0.323 -35.383 1.00 49.50 188 ALA A N 1
ATOM 1509 C CA . ALA A 1 188 ? -0.154 -0.802 -34.233 1.00 49.50 188 ALA A CA 1
ATOM 1510 C C . ALA A 1 188 ? -0.301 -2.338 -34.179 1.00 49.50 188 ALA A C 1
ATOM 1512 O O . ALA A 1 188 ? -0.898 -2.870 -33.246 1.00 49.50 188 ALA A O 1
ATOM 1513 N N . ALA A 1 189 ? 0.270 -3.058 -35.147 1.00 50.00 189 ALA A N 1
ATOM 1514 C CA . ALA A 1 189 ? 0.323 -4.514 -35.185 1.00 50.00 189 ALA A CA 1
ATOM 1515 C C . ALA A 1 189 ? 1.530 -5.111 -34.430 1.00 50.00 189 ALA A C 1
ATOM 1517 O O . ALA A 1 189 ? 1.465 -6.270 -34.035 1.00 50.00 189 ALA A O 1
ATOM 1518 N N . ASN A 1 190 ? 2.597 -4.341 -34.163 1.00 49.59 190 ASN A N 1
ATOM 1519 C CA . ASN A 1 190 ? 3.806 -4.831 -33.479 1.00 49.59 190 ASN A CA 1
ATOM 1520 C C . ASN A 1 190 ? 4.033 -4.125 -32.127 1.00 49.59 190 ASN A C 1
ATOM 1522 O O . ASN A 1 190 ? 5.123 -3.634 -31.834 1.00 49.59 190 ASN A O 1
ATOM 1526 N N . HIS A 1 191 ? 2.997 -4.072 -31.280 1.00 54.47 191 HIS A N 1
ATOM 1527 C CA . HIS A 1 191 ? 3.050 -3.544 -29.905 1.00 54.47 191 HIS A CA 1
ATOM 1528 C C . HIS A 1 191 ? 3.823 -4.463 -28.931 1.00 54.47 191 HIS A C 1
ATOM 1530 O O . HIS A 1 191 ? 3.437 -4.658 -27.776 1.00 54.47 191 HIS A O 1
ATOM 1536 N N . GLU A 1 192 ? 4.931 -5.063 -29.357 1.00 65.19 192 GLU A N 1
ATOM 1537 C CA . GLU A 1 192 ? 5.762 -5.835 -28.440 1.00 65.19 192 GLU A CA 1
ATOM 1538 C C . GLU A 1 192 ? 6.555 -4.864 -27.563 1.00 65.19 192 GLU A C 1
ATOM 1540 O O . GLU A 1 192 ? 7.570 -4.289 -27.961 1.00 65.19 192 GLU A O 1
ATOM 1545 N N . VAL A 1 193 ? 6.057 -4.632 -26.343 1.00 72.12 193 VAL A N 1
ATOM 1546 C CA . VAL A 1 193 ? 6.768 -3.840 -25.336 1.00 72.12 193 VAL A CA 1
ATOM 1547 C C . VAL A 1 193 ? 8.153 -4.465 -25.144 1.00 72.12 193 VAL A C 1
ATOM 1549 O O . VAL A 1 193 ? 8.238 -5.604 -24.683 1.00 72.12 193 VAL A O 1
ATOM 1552 N N . PRO A 1 194 ? 9.254 -3.732 -25.405 1.00 81.12 194 PRO A N 1
ATOM 1553 C CA . PRO A 1 194 ? 10.587 -4.306 -25.308 1.00 81.12 194 PRO A CA 1
ATOM 1554 C C . PRO A 1 194 ? 10.825 -4.904 -23.920 1.00 81.12 194 PRO A C 1
ATOM 1556 O O . PRO A 1 194 ? 10.641 -4.209 -22.910 1.00 81.12 194 PRO A O 1
ATOM 1559 N N . TYR A 1 195 ? 11.298 -6.155 -23.853 1.00 83.81 195 TYR A N 1
ATOM 1560 C CA . TYR A 1 195 ? 11.471 -6.908 -22.601 1.00 83.81 195 TYR A CA 1
ATOM 1561 C C . TYR A 1 195 ? 12.175 -6.097 -21.500 1.00 83.81 195 TYR A C 1
ATOM 1563 O O . TYR A 1 195 ? 11.778 -6.115 -20.336 1.00 83.81 195 TYR A O 1
ATOM 1571 N N . ARG A 1 196 ? 13.212 -5.320 -21.850 1.00 84.50 196 ARG A N 1
ATOM 1572 C CA . ARG A 1 196 ? 13.963 -4.492 -20.887 1.00 84.50 196 ARG A CA 1
ATOM 1573 C C . ARG A 1 196 ? 13.110 -3.380 -20.264 1.00 84.50 196 ARG A C 1
ATOM 1575 O O . ARG A 1 196 ? 13.273 -3.087 -19.078 1.00 84.50 196 ARG A O 1
ATOM 1582 N N . SER A 1 197 ? 12.222 -2.771 -21.048 1.00 86.38 197 SER A N 1
ATOM 1583 C CA . SER A 1 197 ? 11.290 -1.736 -20.589 1.00 86.38 197 SER A CA 1
ATOM 1584 C C . SER A 1 197 ? 10.190 -2.352 -19.725 1.00 86.38 197 SER A C 1
ATOM 1586 O O . SER A 1 197 ? 9.991 -1.906 -18.593 1.00 86.38 197 SER A O 1
ATOM 1588 N N . ALA A 1 198 ? 9.574 -3.445 -20.194 1.00 87.75 198 ALA A N 1
ATOM 1589 C CA . ALA A 1 198 ? 8.576 -4.208 -19.441 1.00 87.75 198 ALA A CA 1
ATOM 1590 C C . ALA A 1 198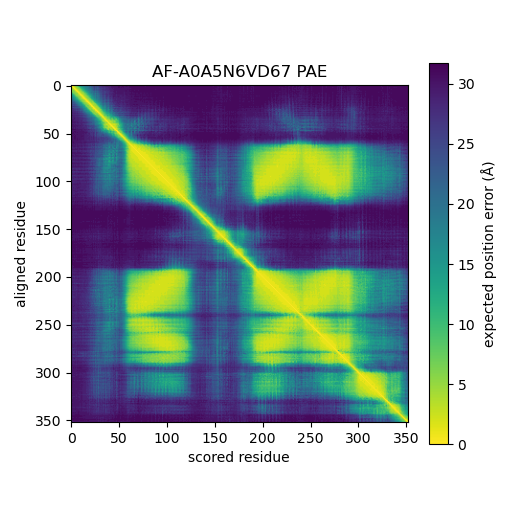 ? 9.125 -4.663 -18.080 1.00 87.75 198 ALA A C 1
ATOM 1592 O O . ALA A 1 198 ? 8.531 -4.389 -17.040 1.00 87.75 198 ALA A O 1
ATOM 1593 N N . LYS A 1 199 ? 10.334 -5.238 -18.061 1.00 89.06 199 LYS A N 1
ATOM 1594 C CA . LYS A 1 199 ? 11.024 -5.670 -16.840 1.00 89.06 199 LYS A CA 1
ATOM 1595 C C . LYS A 1 199 ? 11.239 -4.536 -15.845 1.00 89.06 199 LYS A C 1
ATOM 1597 O O . LYS A 1 199 ? 11.082 -4.739 -14.643 1.00 89.06 199 LYS A O 1
ATOM 1602 N N . ARG A 1 200 ? 11.619 -3.344 -16.318 1.00 89.06 200 ARG A N 1
ATOM 1603 C CA . ARG A 1 200 ? 11.809 -2.176 -15.447 1.00 89.06 200 ARG A CA 1
ATOM 1604 C C . ARG A 1 200 ? 10.478 -1.684 -14.879 1.00 89.06 200 ARG A C 1
ATOM 1606 O O . ARG A 1 200 ? 10.410 -1.426 -13.681 1.00 89.06 200 ARG A O 1
ATOM 1613 N N . LYS A 1 201 ? 9.440 -1.580 -15.714 1.00 91.12 201 LYS A N 1
ATOM 1614 C CA . LYS A 1 201 ? 8.097 -1.156 -15.294 1.00 91.12 201 LYS A CA 1
ATOM 1615 C C . LYS A 1 201 ? 7.498 -2.130 -14.278 1.00 91.12 201 LYS A C 1
ATOM 1617 O O . LYS A 1 201 ? 7.087 -1.693 -13.212 1.00 91.12 201 LYS A O 1
ATOM 1622 N N . LEU A 1 202 ? 7.566 -3.437 -14.538 1.00 91.38 202 LEU A N 1
ATOM 1623 C CA . LEU A 1 202 ? 7.084 -4.469 -13.612 1.00 91.38 202 LEU A CA 1
ATOM 1624 C C . LEU A 1 202 ? 7.853 -4.480 -12.294 1.00 91.38 202 LEU A C 1
ATOM 1626 O O . LEU A 1 202 ? 7.260 -4.662 -11.235 1.00 91.38 202 LEU A O 1
ATOM 1630 N N . LYS A 1 203 ? 9.166 -4.226 -12.330 1.00 91.00 203 LYS A N 1
ATOM 1631 C CA . LYS A 1 203 ? 9.963 -4.088 -11.109 1.00 91.00 203 LYS A CA 1
ATOM 1632 C C . LYS A 1 203 ? 9.482 -2.923 -10.240 1.00 91.00 203 LYS A C 1
ATOM 1634 O O . LYS A 1 203 ? 9.382 -3.092 -9.029 1.00 91.00 203 LYS A O 1
ATOM 1639 N N . HIS A 1 204 ? 9.202 -1.765 -10.839 1.00 90.56 204 HIS A N 1
ATOM 1640 C CA . HIS A 1 204 ? 8.676 -0.607 -10.112 1.00 90.56 204 HIS A CA 1
ATOM 1641 C C . HIS A 1 204 ? 7.243 -0.842 -9.622 1.00 90.56 204 HIS A C 1
ATOM 1643 O O . HIS A 1 204 ? 6.974 -0.627 -8.445 1.00 90.56 204 HIS A O 1
ATOM 1649 N N . ALA A 1 205 ? 6.368 -1.389 -10.467 1.00 92.81 205 ALA A N 1
ATOM 1650 C CA . ALA A 1 205 ? 4.991 -1.704 -10.097 1.00 92.81 205 ALA A CA 1
ATOM 1651 C C . ALA A 1 205 ? 4.918 -2.677 -8.906 1.00 92.81 205 ALA A C 1
ATOM 1653 O O . ALA A 1 205 ? 4.137 -2.472 -7.981 1.00 92.81 205 ALA A O 1
ATOM 1654 N N . LEU A 1 206 ? 5.786 -3.697 -8.866 1.00 92.06 206 LEU A N 1
ATOM 1655 C CA . LEU A 1 206 ? 5.843 -4.647 -7.751 1.00 92.06 206 LEU A CA 1
ATOM 1656 C C . LEU A 1 206 ? 6.362 -3.997 -6.451 1.00 92.06 206 LEU A C 1
ATOM 1658 O O . LEU A 1 206 ? 5.911 -4.351 -5.363 1.00 92.06 206 LEU A O 1
ATOM 1662 N N . GLN A 1 207 ? 7.278 -3.025 -6.555 1.00 90.94 207 GLN A N 1
ATOM 1663 C CA . GLN A 1 207 ? 7.756 -2.232 -5.412 1.00 90.94 207 GLN A CA 1
ATOM 1664 C C . GLN A 1 207 ? 6.660 -1.313 -4.853 1.00 90.94 207 GLN A C 1
ATOM 1666 O O . GLN A 1 207 ? 6.488 -1.231 -3.637 1.00 90.94 207 GLN A O 1
ATOM 1671 N N . GLU A 1 208 ? 5.910 -0.638 -5.723 1.00 90.75 208 GLU A N 1
ATOM 1672 C CA . GLU A 1 208 ? 4.789 0.225 -5.334 1.00 90.75 208 GLU A CA 1
ATOM 1673 C C . GLU A 1 208 ? 3.640 -0.579 -4.727 1.00 90.75 208 GLU A C 1
ATOM 1675 O O . GLU A 1 208 ? 3.091 -0.180 -3.701 1.00 90.75 208 GLU A O 1
ATOM 1680 N N . PHE A 1 209 ? 3.336 -1.746 -5.300 1.00 93.25 209 PHE A N 1
ATOM 1681 C CA . PHE A 1 209 ? 2.361 -2.680 -4.751 1.00 93.25 209 PHE A CA 1
ATOM 1682 C C . PHE A 1 209 ? 2.743 -3.132 -3.336 1.00 93.25 209 PHE A C 1
ATOM 1684 O O . PHE A 1 209 ? 1.933 -3.011 -2.418 1.00 93.25 209 PHE A O 1
ATOM 1691 N N . TYR A 1 210 ? 3.993 -3.567 -3.130 1.00 93.00 210 TYR A N 1
ATOM 1692 C CA . TYR A 1 210 ? 4.491 -3.949 -1.804 1.00 93.00 210 TYR A CA 1
ATOM 1693 C C . TYR A 1 210 ? 4.356 -2.793 -0.798 1.00 93.00 210 TYR A C 1
ATOM 1695 O O . TYR A 1 210 ? 3.873 -2.995 0.316 1.00 93.00 210 TYR A O 1
ATOM 1703 N N . ARG A 1 211 ? 4.694 -1.561 -1.212 1.00 90.81 211 ARG A N 1
ATOM 1704 C CA . ARG A 1 211 ? 4.496 -0.356 -0.389 1.00 90.81 211 ARG A CA 1
ATOM 1705 C C . ARG A 1 211 ? 3.020 -0.136 -0.037 1.00 90.81 211 ARG A C 1
ATOM 1707 O O . ARG A 1 211 ? 2.717 0.237 1.091 1.00 90.81 211 ARG A O 1
ATOM 1714 N N . GLY A 1 212 ? 2.109 -0.359 -0.984 1.00 92.56 212 GLY A N 1
ATOM 1715 C CA . GLY A 1 212 ? 0.662 -0.249 -0.776 1.00 92.56 212 GLY A CA 1
ATOM 1716 C C . GLY A 1 212 ? 0.130 -1.231 0.271 1.00 92.56 212 GLY A C 1
ATOM 1717 O O . GLY A 1 212 ? -0.605 -0.828 1.170 1.00 92.56 212 GLY A O 1
ATOM 1718 N N . VAL A 1 213 ? 0.553 -2.496 0.210 1.00 93.12 213 VAL A N 1
ATOM 1719 C CA . VAL A 1 213 ? 0.158 -3.528 1.189 1.00 93.12 213 VAL A CA 1
ATOM 1720 C C . VAL A 1 213 ? 0.733 -3.230 2.579 1.00 93.12 213 VAL A C 1
ATOM 1722 O O . VAL A 1 213 ? 0.055 -3.403 3.590 1.00 93.12 213 VAL A O 1
ATOM 1725 N N . GLU A 1 214 ? 1.960 -2.713 2.655 1.00 91.12 214 GLU A N 1
ATOM 1726 C CA . GLU A 1 214 ? 2.568 -2.302 3.926 1.00 91.12 214 GLU A CA 1
ATOM 1727 C C . GLU A 1 214 ? 1.838 -1.106 4.567 1.00 91.12 214 GLU A C 1
ATOM 1729 O O . GLU A 1 214 ? 1.617 -1.091 5.781 1.00 91.12 214 GLU A O 1
ATOM 1734 N N . LEU A 1 215 ? 1.386 -0.140 3.759 1.00 92.38 215 LEU A N 1
ATOM 1735 C CA . LEU A 1 215 ? 0.528 0.958 4.219 1.00 92.38 215 LEU A CA 1
ATOM 1736 C C . LEU A 1 215 ? -0.811 0.441 4.763 1.00 92.38 215 LEU A C 1
ATOM 1738 O O . LEU A 1 215 ? -1.273 0.934 5.792 1.00 92.38 215 LEU A O 1
ATOM 1742 N N . LEU A 1 216 ? -1.405 -0.570 4.122 1.00 93.25 216 LEU A N 1
ATOM 1743 C CA . LEU A 1 216 ? -2.646 -1.194 4.588 1.00 93.25 216 LEU A CA 1
ATOM 1744 C C . LEU A 1 216 ? -2.453 -1.898 5.945 1.00 93.25 216 LEU A C 1
ATOM 1746 O O . LEU A 1 216 ? -3.271 -1.733 6.852 1.00 93.25 216 LEU A O 1
ATOM 1750 N N . LYS A 1 217 ? -1.317 -2.580 6.142 1.00 92.25 217 LYS A N 1
ATOM 1751 C CA . LYS A 1 217 ? -0.938 -3.160 7.443 1.00 92.25 217 LYS A CA 1
ATOM 1752 C C . LYS A 1 217 ? -0.765 -2.088 8.525 1.00 92.25 217 LYS A C 1
ATOM 1754 O O . LYS A 1 217 ? -1.254 -2.243 9.646 1.00 92.25 217 LYS A O 1
ATOM 1759 N N . ALA A 1 218 ? -0.101 -0.976 8.202 1.00 92.25 218 ALA A N 1
ATOM 1760 C CA . ALA A 1 218 ? 0.051 0.148 9.126 1.00 92.25 218 ALA A CA 1
ATOM 1761 C C . ALA A 1 218 ? -1.299 0.805 9.473 1.00 92.25 218 ALA A C 1
ATOM 1763 O O . ALA A 1 218 ? -1.519 1.180 10.628 1.00 92.25 218 ALA A O 1
ATOM 1764 N N . TYR A 1 219 ? -2.213 0.898 8.502 1.00 94.38 219 TYR A N 1
ATOM 1765 C CA . TYR A 1 219 ? -3.576 1.389 8.694 1.00 94.38 219 TYR A CA 1
ATOM 1766 C C . TYR A 1 219 ? -4.357 0.518 9.688 1.00 94.38 219 TYR A C 1
ATOM 1768 O O . TYR A 1 219 ? -4.885 1.048 10.666 1.00 94.38 219 TYR A O 1
ATOM 1776 N N . ALA A 1 220 ? -4.376 -0.808 9.515 1.00 93.19 220 ALA A N 1
ATOM 1777 C CA . ALA A 1 220 ? -5.052 -1.716 10.450 1.00 93.19 220 ALA A CA 1
ATOM 1778 C C . ALA A 1 220 ? -4.490 -1.599 11.876 1.00 93.19 220 ALA A C 1
ATOM 1780 O O . ALA A 1 220 ? -5.242 -1.466 12.849 1.00 93.19 220 ALA A O 1
ATOM 1781 N N . TYR A 1 221 ? -3.159 -1.559 12.005 1.00 92.38 221 TYR A N 1
ATOM 1782 C CA . TYR A 1 221 ? -2.498 -1.394 13.298 1.00 92.38 221 TYR A CA 1
ATOM 1783 C C . TYR A 1 221 ? -2.897 -0.080 13.985 1.00 92.38 221 TYR A C 1
ATOM 1785 O O . TYR A 1 221 ? -3.277 -0.078 15.160 1.00 92.38 221 TYR A O 1
ATOM 1793 N N . LEU A 1 222 ? -2.862 1.041 13.256 1.00 94.75 222 LEU A N 1
ATOM 1794 C CA . LEU A 1 222 ? -3.199 2.350 13.809 1.00 94.75 222 LEU A CA 1
ATOM 1795 C C . LEU A 1 222 ? -4.661 2.405 14.266 1.00 94.75 222 LEU A C 1
ATOM 1797 O O . LEU A 1 222 ? -4.919 2.812 15.401 1.00 94.75 222 LEU A O 1
ATOM 1801 N N . ASN A 1 223 ? -5.595 1.924 13.445 1.00 95.31 223 ASN A N 1
ATOM 1802 C CA . ASN A 1 223 ? -7.018 1.911 13.788 1.00 95.31 223 ASN A CA 1
ATOM 1803 C C . ASN A 1 223 ? -7.313 1.025 15.003 1.00 95.31 223 ASN A C 1
ATOM 1805 O O . ASN A 1 223 ? -7.999 1.459 15.929 1.00 95.31 223 ASN A O 1
ATOM 1809 N N . ARG A 1 224 ? -6.695 -0.159 15.103 1.00 93.50 224 ARG A N 1
ATOM 1810 C CA . ARG A 1 224 ? -6.820 -1.006 16.300 1.00 93.50 224 ARG A CA 1
ATOM 1811 C C . ARG A 1 224 ? -6.322 -0.294 17.561 1.00 93.50 224 ARG A C 1
ATOM 1813 O O . ARG A 1 224 ? -6.935 -0.397 18.626 1.00 93.50 224 ARG A O 1
ATOM 1820 N N . THR A 1 225 ? -5.212 0.443 17.473 1.00 95.06 225 THR A N 1
ATOM 1821 C CA . THR A 1 225 ? -4.727 1.230 18.620 1.00 95.06 225 THR A CA 1
ATOM 1822 C C . THR A 1 225 ? -5.632 2.416 18.951 1.00 95.06 225 THR A C 1
ATOM 1824 O O . THR A 1 225 ? -5.762 2.752 20.130 1.00 95.06 225 THR A O 1
ATOM 1827 N N . ALA A 1 226 ? -6.283 3.025 17.956 1.00 94.50 226 ALA A N 1
ATOM 1828 C CA . ALA A 1 226 ? -7.243 4.104 18.158 1.00 94.50 226 ALA A CA 1
ATOM 1829 C C . ALA A 1 226 ? -8.481 3.606 18.919 1.00 94.50 226 ALA A C 1
ATOM 1831 O O . ALA A 1 226 ? -8.802 4.174 19.964 1.00 94.50 226 ALA A O 1
ATOM 1832 N N . PHE A 1 227 ? -9.078 2.484 18.495 1.00 94.62 227 PHE A N 1
ATOM 1833 C CA . PHE A 1 227 ? -10.197 1.849 19.204 1.00 94.62 227 PHE A CA 1
ATOM 1834 C C . PHE A 1 227 ? -9.831 1.433 20.632 1.00 94.62 227 PHE A C 1
ATOM 1836 O O . PHE A 1 227 ? -10.574 1.681 21.580 1.00 94.62 227 PHE A O 1
ATOM 1843 N N . ARG A 1 228 ? -8.627 0.887 20.835 1.00 93.00 228 ARG A N 1
ATOM 1844 C CA . ARG A 1 228 ? -8.135 0.593 22.188 1.00 93.00 228 ARG A CA 1
ATOM 1845 C C . ARG A 1 228 ? -8.070 1.853 23.057 1.00 93.00 228 ARG A C 1
ATOM 1847 O O . ARG A 1 228 ? -8.434 1.812 24.230 1.00 93.00 228 ARG A O 1
ATOM 1854 N N . LYS A 1 229 ? -7.560 2.962 22.512 1.00 94.06 229 LYS A N 1
ATOM 1855 C CA . LYS A 1 229 ? -7.383 4.218 23.256 1.00 94.06 229 LYS A CA 1
ATOM 1856 C C . LYS A 1 229 ? -8.708 4.913 23.556 1.00 94.06 229 LYS A C 1
ATOM 1858 O O . LYS A 1 229 ? -8.841 5.437 24.660 1.00 94.06 229 LYS A O 1
ATOM 1863 N N . ILE A 1 230 ? -9.655 4.928 22.617 1.00 92.31 230 ILE A N 1
ATOM 1864 C CA . ILE A 1 230 ? -10.969 5.542 22.840 1.00 92.31 230 ILE A CA 1
ATOM 1865 C C . ILE A 1 230 ? -11.778 4.738 23.863 1.00 92.31 230 ILE A C 1
ATOM 1867 O O . ILE A 1 230 ? -12.285 5.338 24.804 1.00 92.31 230 ILE A O 1
ATOM 1871 N N . ASN A 1 231 ? -11.755 3.400 23.792 1.00 92.19 231 ASN A N 1
ATOM 1872 C CA . ASN A 1 231 ? -12.382 2.544 24.805 1.00 92.19 231 ASN A CA 1
ATOM 1873 C C . ASN A 1 231 ? -11.749 2.750 26.180 1.00 92.19 231 ASN A C 1
ATOM 1875 O O . ASN A 1 231 ? -12.452 3.010 27.144 1.00 92.19 231 ASN A O 1
ATOM 1879 N N . LYS A 1 232 ? -10.412 2.777 26.272 1.00 92.12 232 LYS A N 1
ATOM 1880 C CA . LYS A 1 232 ? -9.731 3.064 27.545 1.00 92.12 232 LYS A CA 1
ATOM 1881 C C . LYS A 1 232 ? -10.084 4.447 28.108 1.00 92.12 232 LYS A C 1
ATOM 1883 O O . LYS A 1 232 ? -10.037 4.644 29.318 1.00 92.12 232 LYS A O 1
ATOM 1888 N N . LYS A 1 233 ? -10.366 5.431 27.250 1.00 91.50 233 LYS A N 1
ATOM 1889 C CA . LYS A 1 233 ? -10.807 6.764 27.680 1.00 91.50 233 LYS A CA 1
ATOM 1890 C C . LYS A 1 233 ? -12.244 6.720 28.204 1.00 91.50 233 LYS A C 1
ATOM 1892 O O . LYS A 1 233 ? -12.489 7.311 29.247 1.00 91.50 233 LYS A O 1
ATOM 1897 N N . TYR A 1 234 ? -13.134 6.011 27.514 1.00 89.44 234 TYR A N 1
ATOM 1898 C CA . TYR A 1 234 ? -14.508 5.772 27.954 1.00 89.44 234 TYR A CA 1
ATOM 1899 C C . TYR A 1 234 ? -14.539 5.048 29.308 1.00 89.44 234 TYR A C 1
ATOM 1901 O O . TYR A 1 234 ? -15.125 5.561 30.257 1.00 89.44 234 TYR A O 1
ATOM 1909 N N . ASP A 1 235 ? -13.782 3.954 29.443 1.00 89.75 235 ASP A N 1
ATOM 1910 C CA . ASP A 1 235 ? -13.717 3.168 30.680 1.00 89.75 235 ASP A CA 1
ATOM 1911 C C . ASP A 1 235 ? -13.236 3.996 31.874 1.00 89.75 235 ASP A C 1
ATOM 1913 O O . ASP A 1 235 ? -13.736 3.850 32.983 1.00 89.75 235 ASP A O 1
ATOM 1917 N N . LYS A 1 236 ? -12.275 4.902 31.659 1.00 89.19 236 LYS A N 1
ATOM 1918 C CA . LYS A 1 236 ? -11.789 5.808 32.710 1.00 89.19 236 LYS A CA 1
ATOM 1919 C C . LYS A 1 236 ? -12.812 6.859 33.129 1.00 89.19 236 LYS A C 1
ATOM 1921 O O . LYS A 1 236 ? -12.754 7.316 34.261 1.00 89.19 236 LYS A O 1
ATOM 1926 N N . ALA A 1 237 ? -13.666 7.290 32.210 1.00 87.00 237 ALA A N 1
ATOM 1927 C CA . ALA A 1 237 ? -14.635 8.347 32.454 1.00 87.00 237 ALA A CA 1
ATOM 1928 C C . ALA A 1 237 ? -15.909 7.830 33.129 1.00 87.00 237 ALA A C 1
ATOM 1930 O O . ALA A 1 237 ? -16.438 8.483 34.017 1.00 87.00 237 ALA A O 1
ATOM 1931 N N . VAL A 1 238 ? -16.378 6.655 32.707 1.00 84.69 238 VAL A N 1
ATOM 1932 C CA . VAL A 1 238 ? -17.602 6.016 33.219 1.00 84.69 238 VAL A CA 1
ATOM 1933 C C . VAL A 1 238 ? -17.295 5.029 34.354 1.00 84.69 238 VAL A C 1
ATOM 1935 O O . VAL A 1 238 ? -18.197 4.534 35.020 1.00 84.69 238 VAL A O 1
ATOM 1938 N N . ASN A 1 239 ? -16.011 4.739 34.599 1.00 83.06 239 ASN A N 1
ATOM 1939 C CA . ASN A 1 239 ? -15.556 3.703 35.528 1.00 83.06 239 ASN A CA 1
ATOM 1940 C C . ASN A 1 239 ? -16.209 2.334 35.235 1.00 83.06 239 ASN A C 1
ATOM 1942 O O . ASN A 1 239 ? -16.500 1.556 36.148 1.00 83.06 239 ASN A O 1
ATOM 1946 N N . SER A 1 240 ? -16.461 2.046 33.950 1.00 76.56 240 SER A N 1
ATOM 1947 C CA . SER A 1 240 ? -17.146 0.832 33.510 1.00 76.56 240 SER A CA 1
ATOM 1948 C C . SER A 1 240 ? -16.301 -0.409 33.791 1.00 76.56 240 SER A C 1
ATOM 1950 O O . SER A 1 240 ? -15.108 -0.476 33.485 1.00 76.56 240 SER A O 1
ATOM 1952 N N . ARG A 1 241 ? -16.945 -1.429 34.362 1.00 75.69 241 ARG A N 1
ATOM 1953 C CA . ARG A 1 241 ? -16.375 -2.762 34.568 1.00 75.69 241 ARG A CA 1
ATOM 1954 C C . ARG A 1 241 ? -17.264 -3.772 33.842 1.00 75.69 241 ARG A C 1
ATOM 1956 O O . ARG A 1 241 ? -18.474 -3.720 34.046 1.00 75.69 241 ARG A O 1
ATOM 1963 N N . PRO A 1 242 ? -16.717 -4.683 33.019 1.00 81.31 242 PRO A N 1
ATOM 1964 C CA . PRO A 1 242 ? -15.298 -4.921 32.715 1.00 81.31 242 PRO A CA 1
ATOM 1965 C C . PRO A 1 242 ? -14.679 -3.900 31.734 1.00 81.31 242 PRO A C 1
ATOM 1967 O O . PRO A 1 242 ? -15.383 -3.397 30.857 1.00 81.31 242 PRO A O 1
ATOM 1970 N N . PRO A 1 243 ? -13.363 -3.621 31.830 1.00 81.94 243 PRO A N 1
ATOM 1971 C CA . PRO A 1 243 ? -12.684 -2.707 30.913 1.00 81.94 243 PRO A CA 1
ATOM 1972 C C . PRO A 1 243 ? -12.589 -3.293 29.495 1.00 81.94 243 PRO A C 1
ATOM 1974 O O . PRO A 1 243 ? -12.427 -4.499 29.316 1.00 81.94 243 PRO A O 1
ATOM 1977 N N . LEU A 1 244 ? -12.608 -2.427 28.479 1.00 84.38 244 LEU A N 1
ATOM 1978 C CA . LEU A 1 244 ? -12.438 -2.754 27.059 1.00 84.38 244 LEU A CA 1
ATOM 1979 C C . LEU A 1 244 ? -13.493 -3.711 26.463 1.00 84.38 244 LEU A C 1
ATOM 1981 O O . LEU A 1 244 ? -13.219 -4.342 25.441 1.00 84.38 244 LEU A O 1
ATOM 1985 N N . ARG A 1 245 ? -14.715 -3.770 27.006 1.00 87.56 245 ARG A N 1
ATOM 1986 C CA . ARG A 1 245 ? -15.804 -4.632 26.491 1.00 87.56 245 ARG A CA 1
ATOM 1987 C C . ARG A 1 245 ? -16.032 -4.500 24.975 1.00 87.56 245 ARG A C 1
ATOM 1989 O O . ARG A 1 245 ? -16.054 -5.485 24.247 1.00 87.56 245 ARG A O 1
ATOM 1996 N N . TYR A 1 246 ? -16.082 -3.272 24.458 1.00 87.69 246 TYR A N 1
ATOM 1997 C CA . TYR A 1 246 ? -16.255 -3.037 23.016 1.00 87.69 246 TYR A CA 1
ATOM 1998 C C . TYR A 1 246 ? -15.105 -3.618 22.163 1.00 87.69 246 TYR A C 1
ATOM 2000 O O . TYR A 1 246 ? -15.294 -4.022 21.016 1.00 87.69 246 TYR A O 1
ATOM 2008 N N . MET A 1 247 ? -13.895 -3.715 22.726 1.00 90.31 247 MET A N 1
ATOM 2009 C CA . MET A 1 247 ? -12.737 -4.277 22.032 1.00 90.31 247 MET A CA 1
ATOM 2010 C C . MET A 1 247 ? -12.863 -5.791 21.835 1.00 90.31 247 MET A C 1
ATOM 2012 O O . MET A 1 247 ? -12.585 -6.280 20.743 1.00 90.31 247 MET A O 1
ATOM 2016 N N . SER A 1 248 ? -13.245 -6.532 22.880 1.00 89.62 248 SER A N 1
ATOM 2017 C CA . SER A 1 248 ? -13.413 -7.990 22.808 1.00 89.62 248 SER A CA 1
ATOM 2018 C C . SER A 1 248 ? -14.601 -8.380 21.943 1.00 89.62 248 SER A C 1
ATOM 2020 O O . SER A 1 248 ? -14.516 -9.334 21.171 1.00 89.62 248 SER A O 1
ATOM 2022 N N . ASP A 1 249 ? -15.689 -7.623 22.054 1.00 89.81 249 ASP A N 1
ATOM 2023 C CA . ASP A 1 249 ? -16.976 -8.049 21.520 1.00 89.81 249 ASP A CA 1
ATOM 2024 C C . ASP A 1 249 ? -17.115 -7.737 20.034 1.00 89.81 249 ASP A C 1
ATOM 2026 O O . ASP A 1 249 ? -17.693 -8.543 19.302 1.00 89.81 249 ASP A O 1
ATOM 2030 N N . LYS A 1 250 ? -16.577 -6.590 19.597 1.00 90.56 250 LYS A N 1
ATOM 2031 C CA . LYS A 1 250 ? -16.710 -6.078 18.227 1.00 90.56 250 LYS A CA 1
ATOM 2032 C C . LYS A 1 250 ? -15.360 -6.012 17.515 1.00 90.56 250 LYS A C 1
ATOM 2034 O O . LYS A 1 250 ? -15.153 -6.694 16.519 1.00 90.56 250 LYS A O 1
ATOM 2039 N N . VAL A 1 251 ? -14.399 -5.257 18.053 1.00 92.06 251 VAL A N 1
ATOM 2040 C CA . VAL A 1 251 ? -13.154 -4.929 17.325 1.00 92.06 251 VAL A CA 1
ATOM 2041 C C . VAL A 1 251 ? -12.259 -6.148 17.078 1.00 92.06 251 VAL A C 1
ATOM 2043 O O . VAL A 1 251 ? -11.708 -6.283 15.993 1.00 92.06 251 VAL A O 1
ATOM 2046 N N . ASN A 1 252 ? -12.110 -7.056 18.046 1.00 90.31 252 ASN A N 1
ATOM 2047 C CA . ASN A 1 252 ? -11.312 -8.277 17.869 1.00 90.31 252 ASN A CA 1
ATOM 2048 C C . ASN A 1 252 ? -11.977 -9.299 16.928 1.00 90.31 252 ASN A C 1
ATOM 2050 O O . ASN A 1 252 ? -11.298 -10.204 16.441 1.00 90.31 252 ASN A O 1
ATOM 2054 N N . LYS A 1 253 ? -13.291 -9.174 16.699 1.00 90.94 253 LYS A N 1
ATOM 2055 C CA . LYS A 1 253 ? -14.056 -10.017 15.771 1.00 90.94 253 LYS A CA 1
ATOM 2056 C C . LYS A 1 253 ? -14.136 -9.435 14.361 1.00 90.94 253 LYS A C 1
ATOM 2058 O O . LYS A 1 253 ? -14.470 -10.159 13.435 1.00 90.94 253 LYS A O 1
ATOM 2063 N N . ALA A 1 254 ? -13.839 -8.148 14.212 1.00 91.56 254 ALA A N 1
ATOM 2064 C CA . ALA A 1 254 ? -13.910 -7.457 12.937 1.00 91.56 254 ALA A CA 1
ATOM 2065 C C . ALA A 1 254 ? -12.877 -7.996 11.940 1.00 91.56 254 ALA A C 1
ATOM 2067 O O . ALA A 1 254 ? -11.746 -8.352 12.306 1.00 91.56 254 ALA A O 1
ATOM 2068 N N . TRP A 1 255 ? -13.249 -7.971 10.661 1.00 89.06 255 TRP A N 1
ATOM 2069 C CA . TRP A 1 255 ? -12.458 -8.542 9.574 1.00 89.06 255 TRP A CA 1
ATOM 2070 C C . TRP A 1 255 ? -11.037 -7.966 9.500 1.00 89.06 255 TRP A C 1
ATOM 2072 O O . TRP A 1 255 ? -10.061 -8.700 9.346 1.00 89.06 255 TRP A O 1
ATOM 2082 N N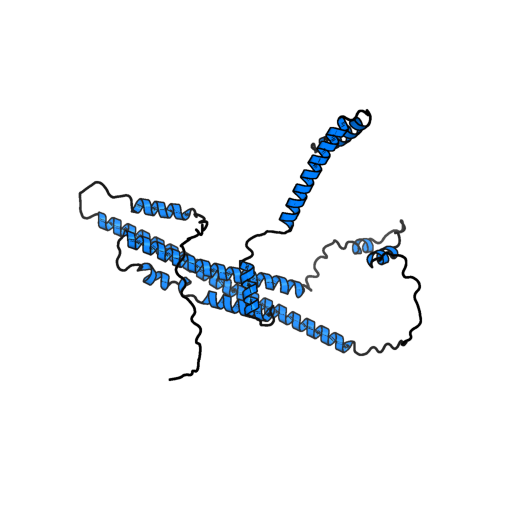 . PHE A 1 256 ? -10.890 -6.652 9.702 1.00 89.94 256 PHE A N 1
ATOM 2083 C CA . PHE A 1 256 ? -9.599 -5.963 9.585 1.00 89.94 256 PHE A CA 1
ATOM 2084 C C . PHE A 1 256 ? -8.556 -6.368 10.645 1.00 89.94 256 PHE A C 1
ATOM 2086 O O . PHE A 1 256 ? -7.378 -6.040 10.496 1.00 89.94 256 PHE A O 1
ATOM 2093 N N . VAL A 1 257 ? -8.968 -7.036 11.731 1.00 89.06 257 VAL A N 1
ATOM 2094 C CA . VAL A 1 257 ? -8.060 -7.551 12.772 1.00 89.06 257 VAL A CA 1
ATOM 2095 C C . VAL A 1 257 ? -7.734 -9.025 12.550 1.00 89.06 257 VAL A C 1
ATOM 2097 O O . VAL A 1 257 ? -6.616 -9.436 12.853 1.00 89.06 257 VAL A O 1
ATOM 2100 N N . GLN A 1 258 ? -8.692 -9.807 12.049 1.00 89.31 258 GLN A N 1
ATOM 2101 C CA . GLN A 1 258 ? -8.538 -11.252 11.854 1.00 89.31 258 GLN A CA 1
ATOM 2102 C C . GLN A 1 258 ? -7.912 -11.623 10.509 1.00 89.31 258 GLN A C 1
ATOM 2104 O O . GLN A 1 258 ? -7.321 -12.691 10.396 1.00 89.31 258 GLN A O 1
ATOM 2109 N N . SER A 1 259 ? -8.033 -10.769 9.489 1.00 89.56 259 SER A N 1
ATOM 2110 C CA . SER A 1 259 ? -7.522 -11.086 8.157 1.00 89.56 259 SER A CA 1
ATOM 2111 C C . SER A 1 259 ? -5.991 -11.199 8.139 1.00 89.56 259 SER A C 1
ATOM 2113 O O . SER A 1 259 ? -5.263 -10.220 8.322 1.00 89.56 259 SER A O 1
ATOM 2115 N N . GLU A 1 260 ? -5.508 -12.403 7.825 1.00 89.44 260 GLU A N 1
ATOM 2116 C CA . GLU A 1 260 ? -4.099 -12.711 7.532 1.00 89.44 260 GLU A CA 1
ATOM 2117 C C . GLU A 1 260 ? -3.757 -12.553 6.038 1.00 89.44 260 GLU A C 1
ATOM 2119 O O . GLU A 1 260 ? -2.612 -12.734 5.611 1.00 89.44 260 GLU A O 1
ATOM 2124 N N . VAL A 1 261 ? -4.738 -12.200 5.202 1.00 91.75 261 VAL A N 1
ATOM 2125 C CA . VAL A 1 261 ? -4.581 -12.141 3.741 1.00 91.75 261 VAL A CA 1
ATOM 2126 C C . VAL A 1 261 ? -3.526 -11.116 3.343 1.00 91.75 261 VAL A C 1
ATOM 2128 O O . VAL A 1 261 ? -2.734 -11.382 2.441 1.00 91.75 261 VAL A O 1
ATOM 2131 N N . THR A 1 262 ? -3.450 -9.971 4.026 1.00 90.12 262 THR A N 1
ATOM 2132 C CA . THR A 1 262 ? -2.444 -8.938 3.724 1.00 90.12 262 THR A CA 1
ATOM 2133 C C . THR A 1 262 ? -1.017 -9.423 3.982 1.00 90.12 262 THR A C 1
ATOM 2135 O O . THR A 1 262 ? -0.105 -9.088 3.221 1.00 90.12 262 THR A O 1
ATOM 2138 N N . GLU A 1 263 ? -0.810 -10.264 4.997 1.00 90.81 263 GLU A N 1
ATOM 2139 C CA . GLU A 1 263 ? 0.490 -10.872 5.287 1.00 90.81 263 GLU A CA 1
ATOM 2140 C C . GLU A 1 263 ? 0.852 -11.929 4.239 1.00 90.81 263 GLU A C 1
ATOM 2142 O O . GLU A 1 263 ? 1.972 -11.933 3.717 1.00 90.81 263 GLU A O 1
ATOM 2147 N N . ASN A 1 264 ? -0.123 -12.749 3.843 1.00 94.00 264 ASN A N 1
ATOM 2148 C CA . ASN A 1 264 ? 0.030 -13.730 2.769 1.00 94.00 264 ASN A CA 1
ATOM 2149 C C . ASN A 1 264 ? 0.342 -13.060 1.421 1.00 94.00 264 ASN A C 1
ATOM 2151 O O . ASN A 1 264 ? 1.211 -13.514 0.671 1.00 94.00 264 ASN A O 1
ATOM 2155 N N . LEU A 1 265 ? -0.309 -11.933 1.129 1.00 93.38 265 LEU A N 1
ATOM 2156 C CA . LEU A 1 265 ? -0.091 -11.129 -0.072 1.00 93.38 265 LEU A CA 1
ATOM 2157 C C . LEU A 1 265 ? 1.321 -10.532 -0.102 1.00 93.38 265 LEU A C 1
ATOM 2159 O O . LEU A 1 265 ? 1.987 -10.535 -1.143 1.00 93.38 265 LEU A O 1
ATOM 2163 N N . MET A 1 266 ? 1.806 -10.075 1.054 1.00 92.50 266 MET A N 1
ATOM 2164 C CA . MET A 1 266 ? 3.167 -9.579 1.231 1.00 92.50 266 MET A CA 1
ATOM 2165 C C . MET A 1 266 ? 4.193 -10.690 0.984 1.00 92.50 266 MET A C 1
ATOM 2167 O O . MET A 1 266 ? 5.089 -10.520 0.156 1.00 92.50 266 MET A O 1
ATOM 2171 N N . ALA A 1 267 ? 4.021 -11.856 1.614 1.00 93.31 267 ALA A N 1
ATOM 2172 C CA . ALA A 1 267 ? 4.906 -13.006 1.435 1.00 93.31 267 ALA A CA 1
ATOM 2173 C C . ALA A 1 267 ? 4.932 -13.510 -0.020 1.00 93.31 267 ALA A C 1
ATOM 2175 O O . ALA A 1 267 ? 6.007 -1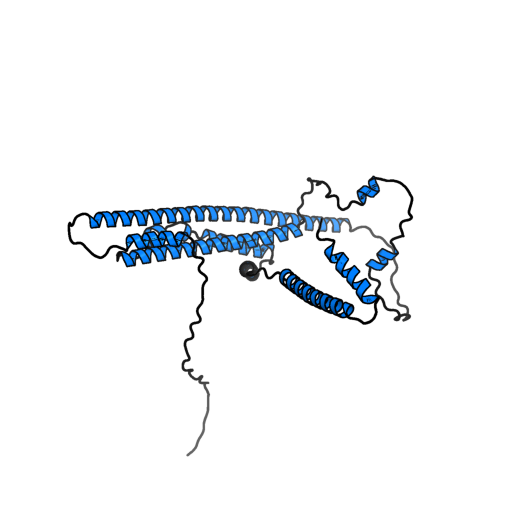3.757 -0.573 1.00 93.31 267 ALA A O 1
ATOM 2176 N N . ALA A 1 268 ? 3.770 -13.597 -0.676 1.00 93.44 268 ALA A N 1
ATOM 2177 C CA . ALA A 1 268 ? 3.671 -13.983 -2.083 1.00 93.44 268 ALA A CA 1
ATOM 2178 C C . ALA A 1 268 ? 4.396 -12.991 -3.009 1.00 93.44 268 ALA A C 1
ATOM 2180 O O . ALA A 1 268 ? 5.047 -13.390 -3.975 1.00 93.44 268 ALA A O 1
ATOM 2181 N N . THR A 1 269 ? 4.321 -11.695 -2.704 1.00 93.06 269 THR A N 1
ATOM 2182 C CA . THR A 1 269 ? 5.013 -10.640 -3.460 1.00 93.06 269 THR A CA 1
ATOM 2183 C C . THR A 1 269 ? 6.529 -10.722 -3.298 1.00 93.06 269 THR A C 1
ATOM 2185 O O . THR A 1 269 ? 7.261 -10.585 -4.280 1.00 93.06 269 THR A O 1
ATOM 2188 N N . GLU A 1 270 ? 7.016 -10.980 -2.080 1.00 92.81 270 GLU A N 1
ATOM 2189 C CA . GLU A 1 270 ? 8.444 -11.188 -1.810 1.00 92.81 270 GLU A CA 1
ATOM 2190 C C . GLU A 1 270 ? 9.005 -12.374 -2.605 1.00 92.81 270 GLU A C 1
ATOM 2192 O O . GLU A 1 270 ? 10.085 -12.271 -3.193 1.00 92.81 270 GLU A O 1
ATOM 2197 N N . ASP A 1 271 ? 8.268 -13.485 -2.642 1.00 92.31 271 ASP A N 1
ATOM 2198 C CA . ASP A 1 271 ? 8.650 -14.688 -3.380 1.00 92.31 271 ASP A CA 1
ATOM 2199 C C . ASP A 1 271 ? 8.655 -14.448 -4.900 1.00 92.31 271 ASP A C 1
ATOM 2201 O O . ASP A 1 271 ? 9.639 -14.756 -5.576 1.00 92.31 271 ASP A O 1
ATOM 2205 N N . LEU A 1 272 ? 7.626 -13.789 -5.445 1.00 91.12 272 LEU A N 1
ATOM 2206 C CA . LEU A 1 272 ? 7.608 -13.380 -6.856 1.00 91.12 272 LEU A CA 1
ATOM 2207 C C . LEU A 1 272 ? 8.798 -12.483 -7.202 1.00 91.12 272 LEU A C 1
ATOM 2209 O O . LEU A 1 272 ? 9.497 -12.723 -8.190 1.00 91.12 272 LEU A O 1
ATOM 2213 N N . TYR A 1 273 ? 9.073 -11.470 -6.378 1.00 91.88 273 TYR A N 1
ATOM 2214 C CA . TYR A 1 273 ? 10.195 -10.571 -6.621 1.00 91.88 273 TYR A CA 1
ATOM 2215 C C . TYR A 1 273 ? 11.531 -11.333 -6.586 1.00 91.88 273 TYR A C 1
ATOM 2217 O O . TYR A 1 273 ? 12.402 -11.115 -7.436 1.00 91.88 273 TYR A O 1
ATOM 2225 N N . ALA A 1 274 ? 11.690 -12.263 -5.641 1.00 92.81 274 ALA A N 1
ATOM 2226 C CA . ALA A 1 274 ? 12.881 -13.092 -5.525 1.00 92.81 274 ALA A CA 1
ATOM 2227 C C . ALA A 1 274 ? 13.089 -13.981 -6.759 1.00 92.81 274 ALA A C 1
ATOM 2229 O O . ALA A 1 274 ? 14.185 -13.979 -7.330 1.00 92.81 274 ALA A O 1
ATOM 2230 N N . ARG A 1 275 ? 12.044 -14.690 -7.204 1.00 90.06 275 ARG A N 1
ATOM 2231 C CA . ARG A 1 275 ? 12.097 -15.609 -8.352 1.00 90.06 275 ARG A CA 1
ATOM 2232 C C . ARG A 1 275 ? 12.435 -14.892 -9.660 1.00 90.06 275 ARG A C 1
ATOM 2234 O O . ARG A 1 275 ? 13.322 -15.340 -10.382 1.00 90.06 275 ARG A O 1
ATOM 2241 N N . TYR A 1 276 ? 11.781 -13.766 -9.957 1.00 87.81 276 TYR A N 1
ATOM 2242 C CA . TYR A 1 276 ? 11.922 -13.094 -11.257 1.00 87.81 276 TYR A CA 1
ATOM 2243 C C . TYR A 1 276 ? 13.113 -12.122 -11.347 1.00 87.81 276 TYR A C 1
ATOM 2245 O O . TYR A 1 276 ? 13.696 -11.969 -12.426 1.00 87.81 276 TYR A O 1
ATOM 2253 N N . PHE A 1 277 ? 13.499 -11.453 -10.252 1.00 87.50 277 PHE A N 1
ATOM 2254 C CA . PHE A 1 277 ? 14.514 -10.386 -10.298 1.00 87.50 277 PHE A CA 1
ATOM 2255 C C . PHE A 1 277 ? 15.827 -10.719 -9.587 1.00 87.50 277 PHE A C 1
ATOM 2257 O O . PHE A 1 277 ? 16.874 -10.240 -10.023 1.00 87.50 277 PHE A O 1
ATOM 2264 N N . GLU A 1 278 ? 15.801 -11.531 -8.530 1.00 88.12 278 GLU A N 1
ATOM 2265 C CA . GLU A 1 278 ? 16.965 -11.785 -7.662 1.00 88.12 278 GLU A CA 1
ATOM 2266 C C . GLU A 1 278 ? 17.446 -13.247 -7.717 1.00 88.12 278 GLU A C 1
ATOM 2268 O O . GLU A 1 278 ? 18.156 -13.703 -6.820 1.00 88.12 278 GLU A O 1
ATOM 2273 N N . ARG A 1 279 ? 17.081 -13.981 -8.783 1.00 83.88 279 ARG A N 1
ATOM 2274 C CA . ARG A 1 279 ? 17.497 -15.376 -9.045 1.00 83.88 279 ARG A CA 1
ATOM 2275 C C . ARG A 1 279 ? 17.177 -16.343 -7.888 1.00 83.88 279 ARG A C 1
ATOM 2277 O O . ARG A 1 279 ? 17.921 -17.285 -7.653 1.00 83.88 279 ARG A O 1
ATOM 2284 N N . GLY A 1 280 ? 16.092 -16.092 -7.152 1.00 82.38 280 GLY A N 1
ATOM 2285 C CA . GLY A 1 280 ? 15.637 -16.913 -6.020 1.00 82.38 280 GLY A CA 1
ATOM 2286 C C . GLY A 1 280 ? 16.120 -16.457 -4.637 1.00 82.38 280 GLY A C 1
ATOM 2287 O O . GLY A 1 280 ? 15.670 -16.991 -3.627 1.00 82.38 280 GLY A O 1
ATOM 2288 N N . ASN A 1 281 ? 16.971 -15.429 -4.539 1.00 89.62 281 ASN A N 1
ATOM 2289 C CA . ASN A 1 281 ? 17.477 -14.956 -3.246 1.00 89.62 281 ASN A CA 1
ATOM 2290 C C . ASN A 1 281 ? 16.456 -14.086 -2.491 1.00 89.62 281 ASN A C 1
ATOM 2292 O O . ASN A 1 281 ? 16.502 -12.851 -2.536 1.00 89.62 281 ASN A O 1
ATOM 2296 N N . ARG A 1 282 ? 15.563 -14.732 -1.726 1.00 87.81 282 ARG A N 1
ATOM 2297 C CA . ARG A 1 282 ? 14.486 -14.062 -0.971 1.00 87.81 282 ARG A CA 1
ATOM 2298 C C . ARG A 1 282 ? 14.991 -13.000 0.013 1.00 87.81 282 ARG A C 1
ATOM 2300 O O . ARG A 1 282 ? 14.447 -11.903 0.056 1.00 87.81 282 ARG A O 1
ATOM 2307 N N . LYS A 1 283 ? 16.071 -13.253 0.761 1.00 88.12 283 LYS A N 1
ATOM 2308 C CA . LYS A 1 283 ? 16.594 -12.288 1.757 1.00 88.12 283 LYS A CA 1
ATOM 2309 C C . LYS A 1 283 ? 17.023 -10.952 1.125 1.00 88.12 283 LYS A C 1
ATOM 2311 O O . LYS A 1 283 ? 16.742 -9.882 1.667 1.00 88.12 283 LYS A O 1
ATOM 2316 N N . ILE A 1 284 ? 17.669 -11.004 -0.042 1.00 86.50 284 ILE A N 1
ATOM 2317 C CA . ILE A 1 284 ? 18.127 -9.811 -0.772 1.00 86.50 284 ILE A CA 1
ATOM 2318 C C . ILE A 1 284 ? 16.931 -9.075 -1.387 1.00 86.50 284 ILE A C 1
ATOM 2320 O O . ILE A 1 284 ? 16.878 -7.844 -1.333 1.00 86.50 284 ILE A O 1
ATOM 2324 N N . ALA A 1 285 ? 15.955 -9.821 -1.914 1.00 88.00 285 ALA A N 1
ATOM 2325 C CA . ALA A 1 285 ? 14.694 -9.282 -2.418 1.00 88.00 285 ALA A CA 1
ATOM 2326 C C . ALA A 1 285 ? 13.951 -8.475 -1.348 1.00 88.00 285 ALA A C 1
ATOM 2328 O O . ALA A 1 285 ? 13.649 -7.304 -1.571 1.00 88.00 285 ALA A O 1
ATOM 2329 N N . ILE A 1 286 ? 13.762 -9.052 -0.158 1.00 87.12 286 ILE A N 1
ATOM 2330 C CA . ILE A 1 286 ? 13.117 -8.380 0.978 1.00 87.12 286 ILE A CA 1
ATOM 2331 C C . ILE A 1 286 ? 13.880 -7.111 1.358 1.00 87.12 286 ILE A C 1
ATOM 2333 O O . ILE A 1 286 ? 13.286 -6.046 1.515 1.00 87.12 286 ILE A O 1
ATOM 2337 N N . SER A 1 287 ? 15.211 -7.191 1.466 1.00 85.44 287 SER A N 1
ATOM 2338 C CA . SER A 1 287 ? 16.035 -6.019 1.779 1.00 85.44 287 SER A CA 1
ATOM 2339 C C . SER A 1 287 ? 15.835 -4.899 0.752 1.00 85.44 287 SER A C 1
ATOM 2341 O O . SER A 1 287 ? 15.726 -3.735 1.128 1.00 85.44 287 SER A O 1
ATOM 2343 N N . LYS A 1 288 ? 15.731 -5.229 -0.541 1.00 83.50 288 LYS A N 1
ATOM 2344 C CA . LYS A 1 288 ? 15.495 -4.254 -1.617 1.00 83.50 288 LYS A CA 1
ATOM 2345 C C . LYS A 1 288 ? 14.072 -3.680 -1.602 1.00 83.50 288 LYS A C 1
ATOM 2347 O O . LYS A 1 288 ? 13.941 -2.471 -1.772 1.00 83.50 288 LYS A O 1
ATOM 2352 N N . LEU A 1 289 ? 13.051 -4.502 -1.351 1.00 84.19 289 LEU A N 1
ATOM 2353 C CA . LEU A 1 289 ? 11.646 -4.081 -1.229 1.00 84.19 289 LEU A CA 1
ATOM 2354 C C . LEU A 1 289 ? 11.412 -3.179 -0.005 1.00 84.19 289 LEU A C 1
ATOM 2356 O O . LEU A 1 289 ? 10.699 -2.185 -0.082 1.00 84.19 289 LEU A O 1
ATOM 2360 N N . ARG A 1 290 ? 12.077 -3.458 1.122 1.00 82.00 290 ARG A N 1
ATOM 2361 C CA . ARG A 1 290 ? 11.992 -2.606 2.321 1.00 82.00 290 ARG A CA 1
ATOM 2362 C C . ARG A 1 290 ? 12.843 -1.340 2.209 1.00 82.00 290 ARG A C 1
ATOM 2364 O O . ARG A 1 290 ? 12.493 -0.308 2.769 1.00 82.00 290 ARG A O 1
ATOM 2371 N N . LYS A 1 291 ? 13.963 -1.371 1.476 1.00 73.31 291 LYS A N 1
ATOM 2372 C CA . LYS A 1 291 ? 14.794 -0.172 1.239 1.00 73.31 291 LYS A CA 1
ATOM 2373 C C . LYS A 1 291 ? 14.071 0.886 0.411 1.00 73.31 291 LYS A C 1
ATOM 2375 O O . LYS A 1 291 ? 14.294 2.068 0.653 1.00 73.31 291 LYS A O 1
ATOM 2380 N N . THR A 1 292 ? 13.187 0.497 -0.509 1.00 64.25 292 THR A N 1
ATOM 2381 C CA . THR A 1 292 ? 12.364 1.466 -1.249 1.00 64.25 292 THR A CA 1
ATOM 2382 C C . THR A 1 292 ? 11.406 2.248 -0.350 1.00 64.25 292 THR A C 1
ATOM 2384 O O . THR A 1 292 ? 11.071 3.378 -0.685 1.00 64.25 292 THR A O 1
ATOM 2387 N N . LEU A 1 293 ? 11.045 1.719 0.825 1.00 59.41 293 LEU A N 1
ATOM 2388 C CA . LEU A 1 293 ? 10.243 2.435 1.823 1.00 59.41 293 LEU A CA 1
ATOM 2389 C C . LEU A 1 293 ? 11.029 3.556 2.521 1.00 59.41 293 LEU A C 1
ATOM 2391 O O . LEU A 1 293 ? 10.474 4.598 2.848 1.00 59.41 293 LEU A O 1
ATOM 2395 N N . LYS A 1 294 ? 12.337 3.358 2.726 1.00 58.75 294 LYS A N 1
ATOM 2396 C CA . LYS A 1 294 ? 13.222 4.321 3.402 1.00 58.75 294 LYS A CA 1
ATOM 2397 C C . LYS A 1 294 ? 13.787 5.393 2.474 1.00 58.75 294 LYS A C 1
ATOM 2399 O O . LYS A 1 294 ? 14.658 6.149 2.894 1.00 58.75 294 LYS A O 1
ATOM 2404 N N . LYS A 1 295 ? 13.316 5.489 1.227 1.00 56.56 295 LYS A N 1
ATOM 2405 C CA . LYS A 1 295 ? 13.655 6.617 0.351 1.00 56.56 295 LYS A CA 1
ATOM 2406 C C . LYS A 1 295 ? 12.835 7.846 0.760 1.00 56.56 295 LYS A C 1
ATOM 2408 O O . LYS A 1 295 ? 12.021 8.359 0.008 1.00 56.56 295 LYS A O 1
ATOM 2413 N N . SER A 1 296 ? 13.011 8.261 2.009 1.00 44.97 296 SER A N 1
ATOM 2414 C CA . SER A 1 296 ? 12.512 9.508 2.562 1.00 44.97 296 SER A CA 1
ATOM 2415 C C . SER A 1 296 ? 13.526 10.593 2.228 1.00 44.97 296 SER A C 1
ATOM 2417 O O . SER A 1 296 ? 14.591 10.661 2.841 1.00 44.97 296 SER A O 1
ATOM 2419 N N . GLY A 1 297 ? 13.195 11.393 1.222 1.00 55.81 297 GLY A N 1
ATOM 2420 C CA . GLY A 1 297 ? 13.964 12.555 0.808 1.00 55.81 297 GLY A CA 1
ATOM 2421 C C . GLY A 1 297 ? 14.231 12.521 -0.685 1.00 55.81 297 GLY A C 1
ATOM 2422 O O . GLY A 1 297 ? 15.164 11.856 -1.139 1.00 55.81 297 GLY A O 1
ATOM 2423 N N . ASP A 1 298 ? 13.449 13.293 -1.435 1.00 56.47 298 ASP A N 1
ATOM 2424 C CA . ASP A 1 298 ? 13.769 13.709 -2.800 1.00 56.47 298 ASP A CA 1
ATOM 2425 C C . ASP A 1 298 ? 14.937 14.705 -2.783 1.00 56.47 298 ASP A C 1
ATOM 2427 O O . ASP A 1 298 ? 14.875 15.801 -3.337 1.00 56.47 298 ASP A O 1
ATOM 2431 N N . TYR A 1 299 ? 16.048 14.319 -2.150 1.00 59.38 299 TYR A N 1
ATOM 2432 C CA . TYR A 1 299 ? 17.340 14.949 -2.361 1.00 59.38 299 TYR A CA 1
ATOM 2433 C C . TYR A 1 299 ? 17.810 14.523 -3.746 1.00 59.38 299 TYR A C 1
ATOM 2435 O O . TYR A 1 299 ? 18.668 13.655 -3.914 1.00 59.38 299 TYR A O 1
ATOM 2443 N N . SER A 1 300 ? 17.164 15.081 -4.766 1.00 73.62 300 SER A N 1
ATOM 2444 C CA . SER A 1 300 ? 17.652 14.972 -6.122 1.00 73.62 300 SER A CA 1
ATOM 2445 C C . SER A 1 300 ? 19.007 15.676 -6.153 1.00 73.62 300 SER A C 1
ATOM 2447 O O . SER A 1 300 ? 19.082 16.860 -5.805 1.00 73.62 300 SER A O 1
ATOM 2449 N N . PRO A 1 301 ? 20.082 15.001 -6.594 1.00 75.75 301 PRO A N 1
ATOM 2450 C CA . PRO A 1 301 ? 21.364 15.654 -6.845 1.00 75.75 301 PRO A CA 1
ATOM 2451 C C . PRO A 1 301 ? 21.208 16.877 -7.758 1.00 75.75 301 PRO A C 1
ATOM 2453 O O . PRO A 1 301 ? 22.015 17.799 -7.699 1.00 75.75 301 PRO A O 1
ATOM 2456 N N . ASN A 1 302 ? 20.146 16.908 -8.569 1.00 83.12 302 ASN A N 1
ATOM 2457 C CA . ASN A 1 302 ? 19.831 18.020 -9.452 1.00 83.12 302 ASN A CA 1
ATOM 2458 C C . ASN A 1 302 ? 19.356 19.258 -8.685 1.00 83.12 302 ASN A C 1
ATOM 2460 O O . ASN A 1 302 ? 19.725 20.351 -9.083 1.00 83.12 302 ASN A O 1
ATOM 2464 N N . THR A 1 303 ? 18.621 19.117 -7.576 1.00 87.75 303 THR A N 1
ATOM 2465 C CA . THR A 1 303 ? 18.212 20.264 -6.741 1.00 87.75 303 THR A CA 1
ATOM 2466 C C . THR A 1 303 ? 19.424 20.901 -6.063 1.00 87.75 303 THR A C 1
ATOM 2468 O O . THR A 1 303 ? 19.552 22.120 -6.043 1.00 87.75 303 THR A O 1
ATOM 2471 N N . PHE A 1 304 ? 20.365 20.080 -5.580 1.00 87.94 304 PHE A N 1
ATOM 2472 C CA . PHE A 1 304 ? 21.630 20.569 -5.025 1.00 87.94 304 PHE A CA 1
ATOM 2473 C C . PHE A 1 304 ? 22.495 21.258 -6.088 1.00 87.94 304 PHE A C 1
ATOM 2475 O O . PHE A 1 304 ? 22.995 22.355 -5.861 1.00 87.94 304 PHE A O 1
ATOM 2482 N N . ARG A 1 305 ? 22.635 20.651 -7.274 1.00 91.31 305 ARG A N 1
ATOM 2483 C CA . ARG A 1 305 ? 23.377 21.246 -8.398 1.00 91.31 305 ARG A CA 1
ATOM 2484 C C . ARG A 1 305 ? 22.732 22.535 -8.900 1.00 91.31 305 ARG A C 1
ATOM 2486 O O . ARG A 1 305 ? 23.454 23.478 -9.188 1.00 91.31 305 ARG A O 1
ATOM 2493 N N . ALA A 1 306 ? 21.404 22.587 -8.972 1.00 91.44 306 ALA A N 1
ATOM 2494 C CA . ALA A 1 306 ? 20.670 23.792 -9.341 1.00 91.44 306 ALA A CA 1
ATOM 2495 C C . ALA A 1 306 ? 20.906 24.908 -8.319 1.00 91.44 306 ALA A C 1
ATOM 2497 O O . ALA A 1 306 ? 21.249 26.014 -8.713 1.00 91.44 306 ALA A O 1
ATOM 2498 N N . GLY A 1 307 ? 20.823 24.605 -7.019 1.00 94.75 307 GLY A N 1
ATOM 2499 C CA . GLY A 1 307 ? 21.157 25.565 -5.964 1.00 94.75 307 GLY A CA 1
ATOM 2500 C C . GLY A 1 307 ? 22.610 26.047 -6.038 1.00 94.75 307 GLY A C 1
ATOM 2501 O O . GLY A 1 307 ? 22.866 27.240 -5.916 1.00 94.75 307 GLY A O 1
ATOM 2502 N N . LEU A 1 308 ? 23.559 25.147 -6.310 1.00 95.25 308 LEU A N 1
ATOM 2503 C CA . LEU A 1 308 ? 24.976 25.491 -6.455 1.00 95.25 308 LEU A CA 1
ATOM 2504 C C . LEU A 1 308 ? 25.234 26.399 -7.666 1.00 95.25 308 LEU A C 1
ATOM 2506 O O . LEU A 1 308 ? 25.969 27.375 -7.548 1.00 95.25 308 LEU A O 1
ATOM 2510 N N . LEU A 1 309 ? 24.611 26.109 -8.811 1.00 94.62 309 LEU A N 1
ATOM 2511 C CA . LEU A 1 309 ? 24.718 26.939 -10.015 1.00 94.62 309 LEU A CA 1
ATOM 2512 C C . LEU A 1 309 ? 24.041 28.301 -9.836 1.00 94.62 309 LEU A C 1
ATOM 2514 O O . LEU A 1 309 ? 24.567 29.298 -10.318 1.00 94.62 309 LEU A O 1
ATOM 2518 N N . LEU A 1 310 ? 22.924 28.358 -9.106 1.00 95.56 310 LEU A N 1
ATOM 2519 C CA . LEU A 1 310 ? 22.246 29.609 -8.767 1.00 95.56 310 LEU A CA 1
ATOM 2520 C C . LEU A 1 310 ? 23.162 30.495 -7.907 1.00 95.56 310 LEU A C 1
ATOM 2522 O O . LEU A 1 310 ? 23.385 31.655 -8.239 1.00 95.56 310 LEU A O 1
ATOM 2526 N N . MET A 1 311 ? 23.772 29.934 -6.857 1.00 95.62 311 MET A N 1
ATOM 2527 C CA . MET A 1 311 ? 24.718 30.673 -6.011 1.00 95.62 311 MET A CA 1
ATOM 2528 C C . MET A 1 311 ? 25.949 31.135 -6.798 1.00 95.62 311 MET A C 1
ATOM 2530 O O . MET A 1 311 ? 26.360 32.284 -6.659 1.00 95.62 311 MET A O 1
ATOM 2534 N N . ALA A 1 312 ? 26.504 30.285 -7.669 1.00 95.44 312 ALA A N 1
ATOM 2535 C CA . ALA A 1 312 ? 27.605 30.675 -8.548 1.00 95.44 312 ALA A CA 1
ATOM 2536 C C . ALA A 1 312 ? 27.202 31.821 -9.496 1.00 95.44 312 ALA A C 1
ATOM 2538 O O . ALA A 1 312 ? 27.956 32.779 -9.648 1.00 95.44 312 ALA A O 1
ATOM 2539 N N . GLY A 1 313 ? 26.000 31.764 -10.079 1.00 95.81 313 GLY A N 1
ATOM 2540 C CA . GLY A 1 313 ? 25.458 32.822 -10.933 1.00 95.81 313 GLY A CA 1
ATOM 2541 C C . GLY A 1 313 ? 25.284 34.152 -10.198 1.00 95.81 313 GLY A C 1
ATOM 2542 O O . GLY A 1 313 ? 25.656 35.190 -10.735 1.00 95.81 313 GLY A O 1
ATOM 2543 N N . ILE A 1 314 ? 24.800 34.128 -8.952 1.00 96.00 314 ILE A N 1
ATOM 2544 C CA . ILE A 1 314 ? 24.677 35.337 -8.122 1.00 96.00 314 ILE A CA 1
ATOM 2545 C C . ILE A 1 314 ? 26.055 35.926 -7.799 1.00 96.00 314 ILE A C 1
ATOM 2547 O O . ILE A 1 314 ? 26.235 37.133 -7.939 1.00 96.00 314 ILE A O 1
ATOM 2551 N N . LEU A 1 315 ? 27.037 35.106 -7.402 1.00 95.44 315 LEU A N 1
ATOM 2552 C CA . LEU A 1 315 ? 28.389 35.599 -7.104 1.00 95.44 315 LEU A CA 1
ATOM 2553 C C . LEU A 1 315 ? 29.031 36.259 -8.329 1.00 95.44 315 LEU A C 1
ATOM 2555 O O . LEU A 1 315 ? 29.539 37.376 -8.225 1.00 95.44 315 LEU A O 1
ATOM 2559 N N . PHE A 1 316 ? 28.970 35.600 -9.490 1.00 94.19 316 PHE A N 1
ATOM 2560 C CA . PHE A 1 316 ? 29.499 36.172 -10.727 1.00 94.19 316 PHE A CA 1
ATOM 2561 C C . PHE A 1 316 ? 28.718 37.411 -11.174 1.00 94.19 316 PHE A C 1
ATOM 2563 O O . PHE A 1 316 ? 29.334 38.359 -11.647 1.00 94.19 316 PHE A O 1
ATOM 2570 N N . GLY A 1 317 ? 27.399 37.451 -10.971 1.00 92.50 317 GLY A N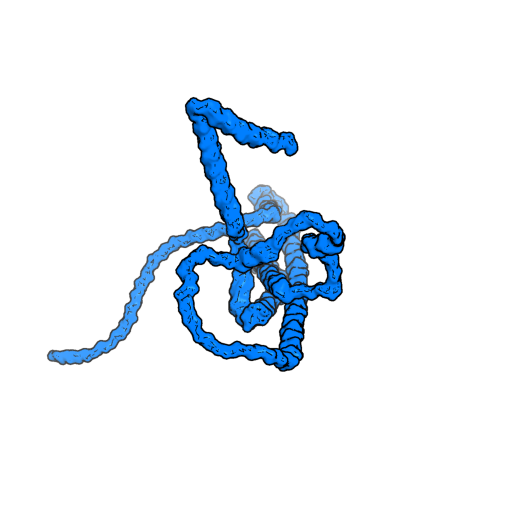 1
ATOM 2571 C CA . GLY A 1 317 ? 26.577 38.629 -11.251 1.00 92.50 317 GLY A CA 1
ATOM 2572 C C . GLY A 1 317 ? 26.966 39.837 -10.396 1.00 92.50 317 GLY A C 1
ATOM 2573 O O . GLY A 1 317 ? 27.149 40.930 -10.925 1.00 92.50 317 GLY A O 1
ATOM 2574 N N . ILE A 1 318 ? 27.175 39.639 -9.090 1.00 91.00 318 ILE A N 1
ATOM 2575 C CA . ILE A 1 318 ? 27.632 40.702 -8.181 1.00 91.00 318 ILE A CA 1
ATOM 2576 C C . ILE A 1 318 ? 29.039 41.173 -8.569 1.00 91.00 318 ILE A C 1
ATOM 2578 O O . ILE A 1 318 ? 29.289 42.375 -8.635 1.00 91.00 318 ILE A O 1
ATOM 2582 N N . GLN A 1 319 ? 29.955 40.249 -8.875 1.00 88.00 319 GLN A N 1
ATOM 2583 C CA . GLN A 1 319 ? 31.312 40.602 -9.294 1.00 88.00 319 GLN A CA 1
ATOM 2584 C C . GLN A 1 319 ? 31.326 41.357 -10.631 1.00 88.00 319 GLN A C 1
ATOM 2586 O O . GLN A 1 319 ? 32.054 42.340 -10.762 1.00 88.00 319 GLN A O 1
ATOM 2591 N N . ALA A 1 320 ? 30.500 40.947 -11.596 1.00 85.12 320 ALA A N 1
ATOM 2592 C CA . ALA A 1 320 ? 30.333 41.650 -12.865 1.00 85.12 320 ALA A CA 1
ATOM 2593 C C . ALA A 1 320 ? 29.784 43.071 -12.660 1.00 85.12 320 ALA A C 1
ATOM 2595 O O . ALA A 1 320 ? 30.262 44.004 -13.299 1.00 85.12 320 ALA A O 1
ATOM 2596 N N . LEU A 1 321 ? 28.842 43.257 -11.730 1.00 84.69 321 LEU A N 1
ATOM 2597 C CA . LEU A 1 321 ? 28.267 44.567 -11.417 1.00 84.69 321 LEU A CA 1
ATOM 2598 C C . LEU A 1 321 ? 29.291 45.496 -10.745 1.00 84.69 321 LEU A C 1
ATOM 2600 O O . LEU A 1 321 ? 29.399 46.663 -11.119 1.00 84.69 321 LEU A O 1
ATOM 2604 N N . ILE A 1 322 ? 30.099 44.978 -9.814 1.00 85.38 322 ILE A N 1
ATOM 2605 C CA . ILE A 1 322 ? 31.195 45.738 -9.189 1.00 85.38 322 ILE A CA 1
ATOM 2606 C C . ILE A 1 322 ? 32.254 46.111 -10.233 1.00 85.38 322 ILE A C 1
ATOM 2608 O O . ILE A 1 322 ? 32.679 47.264 -10.288 1.00 85.38 322 ILE A O 1
ATOM 2612 N N . TYR A 1 323 ? 32.651 45.163 -11.085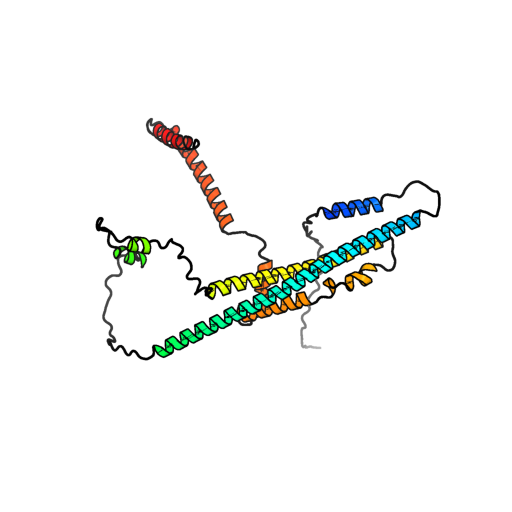 1.00 82.19 323 TYR A N 1
ATOM 2613 C CA . TYR A 1 323 ? 33.617 45.406 -12.155 1.00 82.19 323 TYR A CA 1
ATOM 2614 C C . TYR A 1 323 ? 33.107 46.471 -13.131 1.00 82.19 323 TYR A C 1
ATOM 2616 O O . TYR A 1 323 ? 33.834 47.418 -13.428 1.00 82.19 323 TYR A O 1
ATOM 2624 N N . ALA A 1 324 ? 31.840 46.386 -13.549 1.00 73.31 324 ALA A N 1
ATOM 2625 C CA . ALA A 1 324 ? 31.199 47.408 -14.370 1.00 73.31 324 ALA A CA 1
ATOM 2626 C C . ALA A 1 324 ? 31.221 48.779 -13.675 1.00 73.31 324 ALA A C 1
ATOM 2628 O O . ALA A 1 324 ? 31.694 49.747 -14.262 1.00 73.31 324 ALA A O 1
ATOM 2629 N N . SER A 1 325 ? 30.806 48.861 -12.404 1.00 75.44 325 SER A N 1
ATOM 2630 C CA . SER A 1 325 ? 30.788 50.110 -11.625 1.00 75.44 325 SER A CA 1
ATOM 2631 C C . SER A 1 325 ? 32.171 50.754 -11.463 1.00 75.44 325 SER A C 1
ATOM 2633 O O . SER A 1 325 ? 32.274 51.981 -11.417 1.00 75.44 325 SER A O 1
ATOM 2635 N N . GLN A 1 326 ? 33.235 49.955 -11.361 1.00 74.38 326 GLN A N 1
ATOM 2636 C CA . GLN A 1 326 ? 34.610 50.458 -11.292 1.00 74.38 326 GLN A CA 1
ATOM 2637 C C . GLN A 1 326 ? 35.097 50.977 -12.653 1.00 74.38 326 GLN A C 1
ATOM 2639 O O . GLN A 1 326 ? 35.765 52.007 -12.701 1.00 74.38 326 GLN A O 1
ATOM 2644 N N . HIS A 1 327 ? 34.703 50.335 -13.759 1.00 66.94 327 HIS A N 1
ATOM 2645 C CA . HIS A 1 327 ? 35.048 50.780 -15.117 1.00 66.94 327 HIS A CA 1
ATOM 2646 C C . HIS A 1 327 ? 34.379 52.109 -15.506 1.00 66.94 327 HIS A C 1
ATOM 2648 O O . HIS A 1 327 ? 34.921 52.830 -16.339 1.00 66.94 327 HIS A O 1
ATOM 2654 N N . PHE A 1 328 ? 33.270 52.487 -14.859 1.00 61.44 328 PHE A N 1
ATOM 2655 C CA . PHE A 1 328 ? 32.660 53.817 -15.018 1.00 61.44 328 PHE A CA 1
ATOM 2656 C C . PHE A 1 328 ? 33.500 54.969 -14.457 1.00 61.44 328 PHE A C 1
ATOM 2658 O O . PHE A 1 328 ? 33.356 56.094 -14.923 1.00 61.44 328 PHE A O 1
ATOM 2665 N N . HIS A 1 329 ? 34.359 54.708 -13.469 1.00 62.88 329 HIS A N 1
ATOM 2666 C CA . HIS A 1 329 ? 35.166 55.736 -12.802 1.00 62.88 329 HIS A CA 1
ATOM 2667 C C . HIS A 1 329 ? 36.602 55.809 -13.350 1.00 62.88 329 HIS A C 1
ATOM 2669 O O . HIS A 1 329 ? 37.448 56.496 -12.777 1.00 62.88 329 HIS A O 1
ATOM 2675 N N . HIS A 1 330 ? 36.901 55.087 -14.437 1.00 61.38 330 HIS A N 1
ATOM 2676 C CA . HIS A 1 330 ? 38.230 55.082 -15.041 1.00 61.38 330 HIS A CA 1
ATOM 2677 C C . HIS A 1 330 ? 38.483 56.405 -15.801 1.00 61.38 330 HIS A C 1
ATOM 2679 O O . HIS A 1 330 ? 37.591 56.864 -16.512 1.00 61.38 330 HIS A O 1
ATOM 2685 N N . PRO A 1 331 ? 39.681 57.015 -15.699 1.00 59.59 331 PRO A N 1
ATOM 2686 C CA . PRO A 1 331 ? 39.998 58.332 -16.277 1.00 59.59 331 PRO A CA 1
ATOM 2687 C C . PRO A 1 331 ? 39.984 58.441 -17.817 1.00 59.59 331 PRO A C 1
ATOM 2689 O O . PRO A 1 331 ? 40.127 59.548 -18.330 1.00 59.59 331 PRO A O 1
ATOM 2692 N N . ASP A 1 332 ? 39.800 57.341 -18.558 1.00 60.38 332 ASP A N 1
ATOM 2693 C CA . ASP A 1 332 ? 39.762 57.357 -20.027 1.00 60.38 332 ASP A CA 1
ATOM 2694 C C . ASP A 1 332 ? 38.320 57.520 -20.545 1.00 60.38 332 ASP A C 1
ATOM 2696 O O . ASP A 1 332 ? 37.475 56.667 -20.270 1.00 60.38 332 ASP A O 1
ATOM 2700 N N . PRO A 1 333 ? 38.009 58.546 -21.359 1.00 62.22 333 PRO A N 1
ATOM 2701 C CA . PRO A 1 333 ? 36.632 58.944 -21.687 1.00 62.22 333 PRO A CA 1
ATOM 2702 C C . PRO A 1 333 ? 35.854 57.970 -22.592 1.00 62.22 333 PRO A C 1
ATOM 2704 O O . PRO A 1 333 ? 34.642 58.108 -22.731 1.00 62.22 333 PRO A O 1
ATOM 2707 N N . MET A 1 334 ? 36.508 56.976 -23.202 1.00 61.78 334 MET A N 1
ATOM 2708 C CA . MET A 1 334 ? 35.868 56.032 -24.139 1.00 61.78 334 MET A CA 1
ATOM 2709 C C . MET A 1 334 ? 35.311 54.771 -23.460 1.00 61.78 334 MET A C 1
ATOM 2711 O O . MET A 1 334 ? 34.376 54.148 -23.961 1.00 61.78 334 MET A O 1
ATOM 2715 N N . ILE A 1 335 ? 35.873 54.384 -22.315 1.00 62.44 335 ILE A N 1
ATOM 2716 C CA . ILE A 1 335 ? 35.502 53.161 -21.589 1.00 62.44 335 ILE A CA 1
ATOM 2717 C C . ILE A 1 335 ? 34.133 53.302 -20.883 1.00 62.44 335 ILE A C 1
ATOM 2719 O O . ILE A 1 335 ? 33.312 52.399 -21.051 1.00 62.44 335 ILE A O 1
ATOM 2723 N N . PRO A 1 336 ? 33.807 54.426 -20.205 1.00 62.12 336 PRO A N 1
ATOM 2724 C CA . PRO A 1 336 ? 32.512 54.633 -19.549 1.00 62.12 336 PRO A CA 1
ATOM 2725 C C . PRO A 1 336 ? 31.338 54.699 -20.533 1.00 62.12 336 PRO A C 1
ATOM 2727 O O . PRO A 1 336 ? 30.224 54.286 -20.213 1.00 62.12 336 PRO A O 1
ATOM 2730 N N . ILE A 1 337 ? 31.587 55.223 -21.738 1.00 64.38 337 ILE A N 1
ATOM 2731 C CA . ILE A 1 337 ? 30.586 55.343 -22.804 1.00 64.38 337 ILE A CA 1
ATOM 2732 C C . ILE A 1 337 ? 30.233 53.952 -23.351 1.00 64.38 337 ILE A C 1
ATOM 2734 O O . ILE A 1 337 ? 29.065 53.617 -23.505 1.00 64.38 337 ILE A O 1
ATOM 2738 N N . ASN A 1 338 ? 31.222 53.087 -23.580 1.00 65.25 338 ASN A N 1
ATOM 2739 C CA . ASN A 1 338 ? 30.958 51.728 -24.059 1.00 65.25 338 ASN A CA 1
ATOM 2740 C C . ASN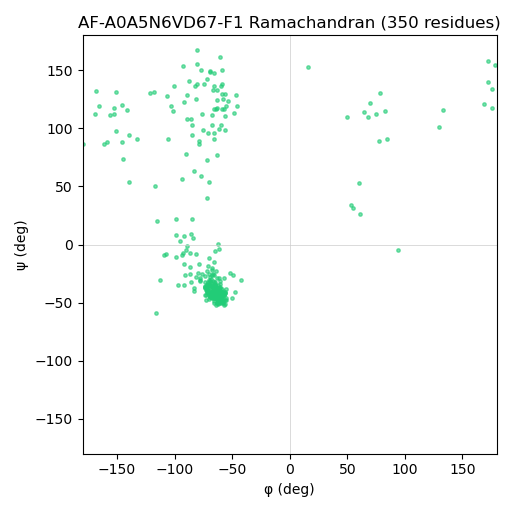 A 1 338 ? 30.274 50.852 -22.995 1.00 65.25 338 ASN A C 1
ATOM 2742 O O . ASN A 1 338 ? 29.423 50.028 -23.333 1.00 65.25 338 ASN A O 1
ATOM 2746 N N . THR A 1 339 ? 30.593 51.035 -21.708 1.00 63.09 339 THR A N 1
ATOM 2747 C CA . THR A 1 339 ? 29.920 50.312 -20.618 1.00 63.09 339 THR A CA 1
ATOM 2748 C C . THR A 1 339 ? 28.501 50.819 -20.358 1.00 63.09 339 THR A C 1
ATOM 2750 O O . THR A 1 339 ? 27.642 50.010 -20.006 1.00 63.09 339 THR A O 1
ATOM 2753 N N . SER A 1 340 ? 28.214 52.116 -20.557 1.00 63.94 340 SER A N 1
ATOM 2754 C CA . SER A 1 340 ? 26.845 52.651 -20.456 1.00 63.94 340 SER A CA 1
ATOM 2755 C C . SER A 1 340 ? 25.936 52.076 -21.537 1.00 63.94 340 SER A C 1
ATOM 2757 O O . SER A 1 340 ? 24.831 51.644 -21.211 1.00 63.94 340 SER A O 1
ATOM 2759 N N . TYR A 1 341 ? 26.422 51.954 -22.778 1.00 65.81 341 TYR A N 1
ATOM 2760 C CA . TYR A 1 341 ? 25.685 51.286 -23.853 1.00 65.81 341 TYR A CA 1
ATOM 2761 C C . TYR A 1 341 ? 25.432 49.802 -23.547 1.00 65.81 341 TYR A C 1
ATOM 2763 O O . TYR A 1 341 ? 24.326 49.314 -23.763 1.00 65.81 341 TYR A O 1
ATOM 2771 N N . LEU A 1 342 ? 26.411 49.089 -22.977 1.00 63.81 342 LEU A N 1
ATOM 2772 C CA . LEU A 1 342 ? 26.270 47.671 -22.609 1.00 63.81 342 LEU A CA 1
ATOM 2773 C C . LEU A 1 342 ? 25.221 47.461 -21.497 1.00 63.81 342 LEU A C 1
ATOM 2775 O O . LEU A 1 342 ? 24.441 46.512 -21.553 1.00 63.81 342 LEU A O 1
ATOM 2779 N N . LEU A 1 343 ? 25.144 48.369 -20.518 1.00 62.31 343 LEU A N 1
ATOM 2780 C CA . LEU A 1 343 ? 24.122 48.321 -19.465 1.00 62.31 343 LEU A CA 1
ATOM 2781 C C . LEU A 1 343 ? 22.748 48.831 -19.930 1.00 62.31 343 LEU A C 1
ATOM 2783 O O . LEU A 1 343 ? 21.739 48.296 -19.477 1.00 62.31 343 LEU A O 1
ATOM 2787 N N . GLN A 1 344 ? 22.678 49.793 -20.857 1.00 62.66 344 GLN A N 1
ATOM 2788 C CA . GLN A 1 344 ? 21.412 50.258 -21.446 1.00 62.66 344 GLN A CA 1
ATOM 2789 C C . GLN A 1 344 ? 20.720 49.195 -22.304 1.00 62.66 344 GLN A C 1
ATOM 2791 O O . GLN A 1 344 ? 19.493 49.140 -22.344 1.00 62.66 344 GLN A O 1
ATOM 2796 N N . VAL A 1 345 ? 21.481 48.312 -22.955 1.00 53.75 345 VAL A N 1
ATOM 2797 C CA . VAL A 1 345 ? 20.897 47.179 -23.692 1.00 53.75 345 VAL A CA 1
ATOM 2798 C C . VAL A 1 345 ? 20.158 46.223 -22.743 1.00 53.75 345 VAL A C 1
ATOM 2800 O O . VAL A 1 345 ? 19.154 45.641 -23.132 1.00 53.75 345 VAL A O 1
ATOM 2803 N N . SER A 1 346 ? 20.565 46.125 -21.471 1.00 49.88 346 SER A N 1
ATOM 2804 C CA . SER A 1 346 ? 19.871 45.282 -20.482 1.00 49.88 346 SER A CA 1
ATOM 2805 C C . SER A 1 346 ? 18.582 45.890 -19.907 1.00 49.88 346 SER A C 1
ATOM 2807 O O . SER A 1 346 ? 17.772 45.160 -19.339 1.00 49.88 346 S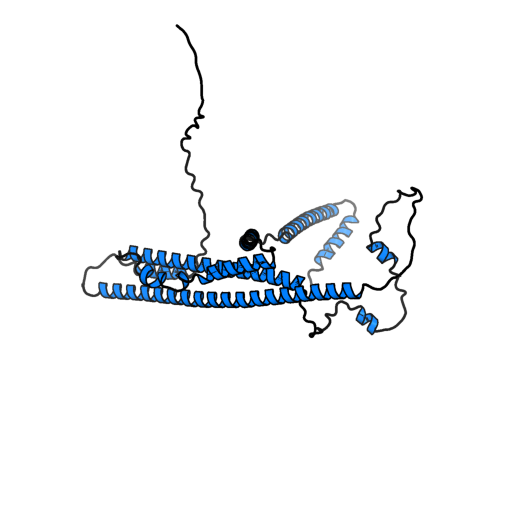ER A O 1
ATOM 2809 N N . SER A 1 347 ? 18.363 47.201 -20.058 1.00 48.00 347 SER A N 1
ATOM 2810 C CA . SER A 1 347 ? 17.164 47.902 -19.571 1.00 48.00 347 SER A CA 1
ATOM 2811 C C . SER A 1 347 ? 16.089 48.138 -20.636 1.00 48.00 347 SER A C 1
ATOM 2813 O O . SER A 1 347 ? 14.970 48.484 -20.268 1.00 48.00 347 SER A O 1
ATOM 2815 N N . ASN A 1 348 ? 16.378 47.904 -21.921 1.00 48.38 348 ASN A N 1
ATOM 2816 C CA . ASN A 1 348 ? 15.395 48.047 -23.005 1.00 48.38 348 ASN A CA 1
ATOM 2817 C C . ASN A 1 348 ? 14.634 46.752 -23.362 1.00 48.38 348 ASN A C 1
ATOM 2819 O O . ASN A 1 348 ? 13.662 46.827 -24.106 1.00 48.38 348 ASN A O 1
ATOM 2823 N N . ASP A 1 349 ? 15.003 45.595 -22.800 1.00 47.94 349 ASP A N 1
ATOM 2824 C CA . ASP A 1 349 ? 14.332 44.303 -23.061 1.00 47.94 349 ASP A CA 1
ATOM 2825 C C . ASP A 1 349 ? 13.194 43.966 -22.066 1.00 47.94 349 ASP A C 1
ATOM 2827 O O . ASP A 1 349 ? 12.630 42.875 -22.103 1.00 47.94 349 ASP A O 1
ATOM 2831 N N . SER A 1 350 ? 12.809 44.886 -21.173 1.00 45.06 350 SER A N 1
ATOM 2832 C CA . SER A 1 350 ? 11.696 44.713 -20.216 1.00 45.06 350 SER A CA 1
ATOM 2833 C C . SER A 1 350 ? 10.380 45.375 -20.652 1.00 45.06 350 SER A C 1
ATOM 2835 O O . SER A 1 350 ? 9.510 45.638 -19.820 1.00 45.06 350 SER A O 1
ATOM 2837 N N . ALA A 1 351 ? 10.213 45.628 -21.952 1.00 44.03 351 ALA A N 1
ATOM 2838 C CA . ALA A 1 351 ? 9.000 46.213 -22.517 1.00 44.03 351 ALA A CA 1
ATOM 2839 C C . ALA A 1 351 ? 8.581 45.571 -23.852 1.00 44.03 351 ALA A C 1
ATOM 2841 O O . ALA A 1 351 ? 8.383 46.295 -24.823 1.00 44.03 351 ALA A O 1
ATOM 2842 N N . ILE A 1 352 ? 8.422 44.239 -23.899 1.00 36.53 352 ILE A N 1
ATOM 2843 C CA . ILE A 1 352 ? 7.501 43.539 -24.824 1.00 36.53 352 ILE A CA 1
ATOM 2844 C C . ILE A 1 352 ? 6.849 42.365 -24.094 1.00 36.53 352 ILE A C 1
ATOM 2846 O O . ILE A 1 352 ? 7.597 41.560 -23.494 1.00 36.53 352 ILE A O 1
#